Protein AF-A0A7C2U243-F1 (afdb_monomer_lite)

Secondary structure (DSSP, 8-state):
-------SSSTTSSSSSS----------S-----S-SS--SS-HHHHHHHHHH--SHHHHHHHHHHHHHHH-TTS--TT-S-TT----TTHHHHHHHHHHHHHTT----BHHHHHHHHHHH-SS-B-TT--HHHHHHHHHHHHHHHTTSTTSHHHHHHHHHT-BTTB--SSPPPPPTTSB--HHHHHHHHHHHHHHHB-TTTTT---EEEEEEEEEEEE-STTT-EEEEEEEEEEE-SHHHHHHHHHHHHHHHHHHHHHHTS---TT-TTHHHHHHHHHHHHHHHHHHHHHHHHHHHHHHS--

pLDDT: mean 76.52, std 19.02, range [31.78, 97.0]

Structure (mmCIF, N/CA/C/O backbone):
data_AF-A0A7C2U243-F1
#
_entry.id   AF-A0A7C2U243-F1
#
loop_
_atom_site.group_PDB
_atom_site.id
_atom_site.type_symbol
_atom_site.label_atom_id
_atom_site.label_alt_id
_atom_site.label_comp_id
_atom_site.label_asym_id
_atom_site.label_entity_id
_atom_site.label_seq_id
_atom_site.pdbx_PDB_ins_code
_atom_site.Cartn_x
_atom_site.Cartn_y
_atom_site.Cartn_z
_atom_site.occupancy
_atom_site.B_iso_or_equiv
_atom_site.auth_seq_id
_atom_site.auth_comp_id
_atom_site.auth_asym_id
_atom_site.auth_atom_id
_atom_site.pdbx_PDB_model_num
ATOM 1 N N . MET A 1 1 ? 20.497 32.522 59.961 1.00 37.56 1 MET A N 1
ATOM 2 C CA . MET A 1 1 ? 20.315 31.215 59.287 1.00 37.56 1 MET A CA 1
ATOM 3 C C . MET A 1 1 ? 18.947 31.186 58.616 1.00 37.56 1 MET A C 1
ATOM 5 O O . MET A 1 1 ? 18.002 31.668 59.221 1.00 37.56 1 MET A O 1
ATOM 9 N N . LYS A 1 2 ? 18.898 30.576 57.420 1.00 31.95 2 LYS A N 1
ATOM 10 C CA . LYS A 1 2 ? 17.764 30.288 56.509 1.00 31.95 2 LYS A CA 1
ATOM 11 C C . LYS A 1 2 ? 17.309 31.391 55.526 1.00 31.95 2 LYS A C 1
ATOM 13 O O . LYS A 1 2 ? 16.582 32.300 55.910 1.00 31.95 2 LYS A O 1
ATOM 18 N N . PRO A 1 3 ? 17.665 31.233 54.234 1.00 35.84 3 PRO A N 1
ATOM 19 C CA . PRO A 1 3 ? 17.004 31.845 53.087 1.00 35.84 3 PRO A CA 1
ATOM 20 C C . PRO A 1 3 ? 16.006 30.849 52.459 1.00 35.84 3 PRO A C 1
ATOM 22 O O . PRO A 1 3 ? 16.378 29.733 52.107 1.00 35.84 3 PRO A O 1
ATOM 25 N N . GLN A 1 4 ? 14.740 31.232 52.289 1.00 39.09 4 GLN A N 1
ATOM 26 C CA . GLN A 1 4 ? 13.766 30.475 51.486 1.00 39.09 4 GLN A CA 1
ATOM 27 C C . GLN A 1 4 ? 12.863 31.436 50.706 1.00 39.09 4 GLN A C 1
ATOM 29 O O . GLN A 1 4 ? 11.680 31.596 50.973 1.00 39.09 4 GLN A O 1
ATOM 34 N N . GLN A 1 5 ? 13.447 32.088 49.707 1.00 43.28 5 GLN A N 1
ATOM 35 C CA . GLN A 1 5 ? 12.718 32.735 48.620 1.00 43.28 5 GLN A CA 1
ATOM 36 C C . GLN A 1 5 ? 13.593 32.637 47.375 1.00 43.28 5 GLN A C 1
ATOM 38 O O . GLN A 1 5 ? 14.446 33.492 47.172 1.00 43.28 5 GLN A O 1
ATOM 43 N N . ARG A 1 6 ? 13.442 31.551 46.602 1.00 39.81 6 ARG A N 1
ATOM 44 C CA . ARG A 1 6 ? 13.851 31.420 45.184 1.00 39.81 6 ARG A CA 1
ATOM 45 C C . ARG A 1 6 ? 13.621 29.993 44.670 1.00 39.81 6 ARG A C 1
ATOM 47 O O . ARG A 1 6 ? 14.552 29.330 44.251 1.00 39.81 6 ARG A O 1
ATOM 54 N N . ILE A 1 7 ? 12.380 29.505 44.685 1.00 40.62 7 ILE A N 1
ATOM 55 C CA . ILE A 1 7 ? 11.982 28.372 43.826 1.00 40.62 7 ILE A CA 1
ATOM 56 C C . ILE A 1 7 ? 10.528 28.587 43.387 1.00 40.62 7 ILE A C 1
ATOM 58 O O . ILE A 1 7 ? 9.607 27.913 43.827 1.00 40.62 7 ILE A O 1
ATOM 62 N N . LYS A 1 8 ? 10.299 29.603 42.554 1.00 37.66 8 LYS A N 1
ATOM 63 C CA . LYS A 1 8 ? 9.056 29.767 41.784 1.00 37.66 8 LYS A CA 1
ATOM 64 C C . LYS A 1 8 ? 9.405 30.237 40.374 1.00 37.66 8 LYS A C 1
ATOM 66 O O . LYS A 1 8 ? 9.023 31.328 39.981 1.00 37.66 8 LYS A O 1
ATOM 71 N N . SER A 1 9 ? 10.224 29.472 39.650 1.00 40.69 9 SER A N 1
ATOM 72 C CA . SER A 1 9 ? 10.481 29.706 38.211 1.00 40.69 9 SER A CA 1
ATOM 73 C C . SER A 1 9 ? 11.012 28.483 37.443 1.00 40.69 9 SER A C 1
ATOM 75 O O . SER A 1 9 ? 11.343 28.622 36.277 1.00 40.69 9 SER A O 1
ATOM 77 N N . VAL A 1 10 ? 11.089 27.282 38.034 1.00 36.38 10 VAL A N 1
ATOM 78 C CA . VAL A 1 10 ? 11.662 26.104 37.334 1.00 36.38 10 VAL A CA 1
ATOM 79 C C . VAL A 1 10 ? 10.601 25.077 36.911 1.00 36.38 10 VAL A C 1
ATOM 81 O O . VAL A 1 10 ? 10.852 24.250 36.048 1.00 36.38 10 VAL A O 1
ATOM 84 N N . VAL A 1 11 ? 9.369 25.166 37.422 1.00 36.25 11 VAL A N 1
ATOM 85 C CA . VAL A 1 11 ? 8.308 24.189 37.091 1.00 36.25 11 VAL A CA 1
ATOM 86 C C . VAL A 1 11 ? 7.555 24.542 35.796 1.00 36.25 11 VAL A C 1
ATOM 88 O O . VAL A 1 11 ? 6.921 23.682 35.200 1.00 36.25 11 VAL A O 1
ATOM 91 N N . ALA A 1 12 ? 7.687 25.771 35.288 1.00 34.88 12 ALA A N 1
ATOM 92 C CA . ALA A 1 12 ? 7.028 26.198 34.049 1.00 34.88 12 ALA A CA 1
ATOM 93 C C . ALA A 1 12 ? 7.834 25.906 32.766 1.00 34.88 12 ALA A C 1
ATOM 95 O O . ALA A 1 12 ? 7.322 26.131 31.676 1.00 34.88 12 ALA A O 1
ATOM 96 N N . LEU A 1 13 ? 9.067 25.391 32.871 1.00 33.19 13 LEU A N 1
ATOM 97 C CA . LEU A 1 13 ? 9.912 25.085 31.704 1.00 33.19 13 LEU A CA 1
ATOM 98 C C . LEU A 1 13 ? 10.062 23.580 31.416 1.00 33.19 13 LEU A C 1
ATOM 100 O O . LEU A 1 13 ? 10.669 23.211 30.419 1.00 33.19 13 LEU A O 1
ATOM 104 N N . ALA A 1 14 ? 9.497 22.713 32.262 1.00 33.62 14 ALA A N 1
ATOM 105 C CA . ALA A 1 14 ? 9.521 21.260 32.070 1.00 33.62 14 ALA A CA 1
ATOM 106 C C . ALA A 1 14 ? 8.265 20.716 31.359 1.00 33.62 14 ALA A C 1
ATOM 108 O O . ALA A 1 14 ? 8.270 19.581 30.900 1.00 33.62 14 ALA A O 1
ATOM 109 N N . PHE A 1 15 ? 7.210 21.528 31.216 1.00 36.03 15 PHE A N 1
ATOM 110 C CA . PHE A 1 15 ? 5.968 21.138 30.531 1.00 36.03 15 PHE A CA 1
ATOM 111 C C . PHE A 1 15 ? 5.895 21.565 29.056 1.00 36.03 15 PHE A C 1
ATOM 113 O O . PHE A 1 15 ? 4.950 21.203 28.369 1.00 36.03 15 PHE A O 1
ATOM 120 N N . ALA A 1 16 ? 6.905 22.279 28.548 1.00 35.94 16 ALA A N 1
ATOM 121 C CA . ALA A 1 16 ? 6.990 22.701 27.144 1.00 35.94 16 ALA A CA 1
ATOM 122 C C . ALA A 1 16 ? 8.000 21.881 26.311 1.00 35.94 16 ALA A C 1
ATOM 124 O O . ALA A 1 16 ? 8.266 22.215 25.162 1.00 35.94 16 ALA A O 1
ATOM 125 N N . LEU A 1 17 ? 8.580 20.816 26.883 1.00 33.16 17 LEU A N 1
ATOM 126 C CA . LEU A 1 17 ? 9.578 19.961 26.219 1.00 33.16 17 LEU A CA 1
ATOM 127 C C . LEU A 1 17 ? 9.144 18.490 26.074 1.00 33.16 17 LEU A C 1
ATOM 129 O O . LEU A 1 17 ? 9.917 17.678 25.581 1.00 33.16 17 LEU A O 1
ATOM 133 N N . ALA A 1 18 ? 7.896 18.159 26.422 1.00 34.72 18 ALA A N 1
ATOM 134 C CA . ALA A 1 18 ? 7.276 16.856 26.141 1.00 34.72 18 ALA A CA 1
ATOM 135 C C . ALA A 1 18 ? 6.317 16.896 24.929 1.00 34.72 18 ALA A C 1
ATOM 137 O O . ALA A 1 18 ? 5.564 15.960 24.700 1.00 34.72 18 ALA A O 1
ATOM 138 N N . SER A 1 19 ? 6.344 17.982 24.151 1.00 37.12 19 SER A N 1
ATOM 139 C CA . SER A 1 19 ? 5.542 18.187 22.935 1.00 37.12 19 SER A CA 1
ATOM 140 C C . SER A 1 19 ? 6.391 18.173 21.660 1.00 37.12 19 SER A C 1
ATOM 142 O O . SER A 1 19 ? 6.040 18.781 20.655 1.00 37.12 19 SER A O 1
ATOM 144 N N . THR A 1 20 ? 7.512 17.453 21.689 1.00 39.91 20 THR A N 1
ATOM 145 C CA . THR A 1 20 ? 8.172 16.976 20.469 1.00 39.91 20 THR A CA 1
ATOM 146 C C . THR A 1 20 ? 7.896 15.483 20.342 1.00 39.91 20 THR A C 1
ATOM 148 O O . THR A 1 20 ? 8.790 14.651 20.450 1.00 39.91 20 THR A O 1
ATOM 151 N N . ALA A 1 21 ? 6.623 15.140 20.113 1.00 37.09 21 ALA A N 1
ATOM 152 C CA . ALA A 1 21 ? 6.338 14.002 19.249 1.00 37.09 21 ALA A CA 1
ATOM 153 C C . ALA A 1 21 ? 6.981 14.381 17.917 1.00 37.09 21 ALA A C 1
ATOM 155 O O . ALA A 1 21 ? 6.536 15.295 17.219 1.00 37.09 21 ALA A O 1
ATOM 156 N N . VAL A 1 22 ? 8.181 13.857 17.715 1.00 39.34 22 VAL A N 1
ATOM 157 C CA . VAL A 1 22 ? 9.042 14.276 16.633 1.00 39.34 22 VAL A CA 1
ATOM 158 C C . VAL A 1 22 ? 8.329 13.886 15.346 1.00 39.34 22 VAL A C 1
ATOM 160 O O . VAL A 1 22 ? 8.104 12.709 15.091 1.00 39.34 22 VAL A O 1
ATOM 163 N N . VAL A 1 23 ? 7.964 14.887 14.549 1.00 40.22 23 VAL A N 1
ATOM 164 C CA . VAL A 1 23 ? 7.599 14.721 13.143 1.00 40.22 23 VAL A CA 1
ATOM 165 C C . VAL A 1 23 ? 8.823 14.094 12.464 1.00 40.22 23 VAL A C 1
ATOM 167 O O . VAL A 1 23 ? 9.789 14.782 12.141 1.00 40.22 23 VAL A O 1
ATOM 170 N N . TRP A 1 24 ? 8.848 12.761 12.380 1.00 41.03 24 TRP A N 1
ATOM 171 C CA . TRP A 1 24 ? 10.018 11.970 11.967 1.00 41.03 24 TRP A CA 1
ATOM 172 C C . TRP A 1 24 ? 10.095 11.683 10.467 1.00 41.03 24 TRP A C 1
ATOM 174 O O . TRP A 1 24 ? 11.068 11.083 10.016 1.00 41.03 24 TRP A O 1
ATOM 184 N N . TRP A 1 25 ? 9.146 12.189 9.683 1.00 40.97 25 TRP A N 1
ATOM 185 C CA . TRP A 1 25 ? 9.028 11.889 8.253 1.00 40.97 25 TRP A CA 1
ATOM 186 C C . TRP A 1 25 ? 9.621 12.954 7.314 1.00 40.97 25 TRP A C 1
ATOM 188 O O . TRP A 1 25 ? 9.392 12.914 6.114 1.00 40.97 25 TRP A O 1
ATOM 198 N N . ALA A 1 26 ? 10.423 13.898 7.822 1.00 31.78 26 ALA A N 1
ATOM 199 C CA . ALA A 1 26 ? 10.996 14.984 7.010 1.00 31.78 26 ALA A CA 1
ATOM 200 C C . ALA A 1 26 ? 12.504 14.850 6.703 1.00 31.78 26 ALA A C 1
ATOM 202 O O . ALA A 1 26 ? 13.168 15.854 6.454 1.00 31.78 26 ALA A O 1
ATOM 203 N N . CYS A 1 27 ? 13.067 13.637 6.703 1.00 31.80 27 CYS A N 1
ATOM 204 C CA . CYS A 1 27 ? 14.442 13.410 6.240 1.00 31.80 27 CYS A CA 1
ATOM 205 C C . CYS A 1 27 ? 14.506 12.238 5.254 1.00 31.80 27 CYS A C 1
ATOM 207 O O . CYS A 1 27 ? 14.617 11.087 5.680 1.00 31.80 27 CYS A O 1
ATOM 209 N N . GLU A 1 28 ? 14.509 12.565 3.955 1.00 35.66 28 GLU A N 1
ATOM 210 C CA . GLU A 1 28 ? 14.892 11.686 2.840 1.00 35.66 28 GLU A CA 1
ATOM 211 C C . GLU A 1 28 ? 16.239 11.013 3.130 1.00 35.66 28 GLU A C 1
ATOM 213 O O . GLU A 1 28 ? 17.319 11.565 2.923 1.00 35.66 28 GLU A O 1
ATOM 218 N N . THR A 1 29 ? 16.171 9.789 3.628 1.00 35.72 29 THR A N 1
ATOM 219 C CA . THR A 1 29 ? 17.257 8.815 3.633 1.00 35.72 29 THR A CA 1
ATOM 220 C C . THR A 1 29 ? 16.575 7.462 3.630 1.00 35.72 29 THR A C 1
ATOM 222 O O . THR A 1 29 ? 15.680 7.271 4.443 1.00 35.72 29 THR A O 1
ATOM 225 N N . ASN A 1 30 ? 16.989 6.542 2.749 1.00 36.44 30 ASN A N 1
ATOM 226 C CA . ASN A 1 30 ? 16.596 5.128 2.782 1.00 36.44 30 ASN A CA 1
ATOM 227 C C . ASN A 1 30 ? 16.725 4.594 4.221 1.00 36.44 30 ASN A C 1
ATOM 229 O O . ASN A 1 30 ? 17.808 4.166 4.632 1.00 36.44 30 ASN A O 1
ATOM 233 N N . LYS A 1 31 ? 15.652 4.665 5.008 1.00 35.78 31 LYS A N 1
ATOM 234 C CA . LYS A 1 31 ? 15.622 4.198 6.386 1.00 35.78 31 LYS A CA 1
ATOM 235 C C . LYS A 1 31 ? 14.899 2.874 6.380 1.00 35.78 31 LYS A C 1
ATOM 237 O O . LYS A 1 31 ? 13.686 2.795 6.274 1.00 35.78 31 LYS A O 1
ATOM 242 N N . VAL A 1 32 ? 15.706 1.834 6.521 1.00 41.12 32 VAL A N 1
ATOM 243 C CA . VAL A 1 32 ? 15.294 0.551 7.076 1.00 41.12 32 VAL A CA 1
ATOM 244 C C . VAL A 1 32 ? 14.431 0.821 8.311 1.00 41.12 32 VAL A C 1
ATOM 246 O O . VAL A 1 32 ? 14.978 1.264 9.313 1.00 41.12 32 VAL A O 1
ATOM 249 N N . ASN A 1 33 ? 13.120 0.592 8.216 1.00 49.84 33 ASN A N 1
ATOM 250 C CA . ASN A 1 33 ? 12.211 0.188 9.292 1.00 49.84 33 ASN A CA 1
ATOM 251 C C . ASN A 1 33 ? 12.610 0.633 10.720 1.00 49.84 33 ASN A C 1
ATOM 253 O O . ASN A 1 33 ? 12.884 -0.205 11.581 1.00 49.84 33 ASN A O 1
ATOM 257 N N . VAL A 1 34 ? 12.671 1.945 10.989 1.00 54.56 34 VAL A N 1
ATOM 258 C CA . VAL A 1 34 ? 12.913 2.474 12.347 1.00 54.56 34 VAL A CA 1
ATOM 259 C C . VAL A 1 34 ? 11.588 2.956 12.937 1.00 54.56 34 VAL A C 1
ATOM 261 O O . VAL A 1 34 ? 11.224 4.116 12.774 1.00 54.56 34 VAL A O 1
ATOM 264 N N . GLY A 1 35 ? 10.885 2.069 13.637 1.00 62.25 35 GLY A N 1
ATOM 265 C CA . GLY A 1 35 ? 9.754 2.406 14.509 1.00 62.25 35 GLY A CA 1
ATOM 266 C C . GLY A 1 35 ? 9.896 1.728 15.879 1.00 62.25 35 GLY A C 1
ATOM 267 O O . GLY A 1 35 ? 10.936 1.111 16.143 1.00 62.25 35 GLY A O 1
ATOM 268 N N . PRO A 1 36 ? 8.919 1.872 16.791 1.00 75.12 36 PRO A N 1
ATOM 269 C CA . PRO A 1 36 ? 8.994 1.248 18.109 1.00 75.12 36 PRO A CA 1
ATOM 270 C C . PRO A 1 36 ? 9.097 -0.280 17.994 1.00 75.12 36 PRO A C 1
ATOM 272 O O . PRO A 1 36 ? 8.477 -0.897 17.138 1.00 75.12 36 PRO A O 1
ATOM 275 N N . ALA A 1 37 ? 9.890 -0.904 18.869 1.00 80.50 37 ALA A N 1
ATOM 276 C CA . ALA A 1 37 ? 10.041 -2.364 18.889 1.00 80.50 37 ALA A CA 1
ATOM 277 C C . ALA A 1 37 ? 8.842 -3.080 19.540 1.00 80.50 37 ALA A C 1
ATOM 279 O O . ALA A 1 37 ? 8.619 -4.268 19.309 1.00 80.50 37 ALA A O 1
ATOM 280 N N . GLU A 1 38 ? 8.085 -2.368 20.372 1.00 90.19 38 GLU A N 1
ATOM 281 C CA . GLU A 1 38 ? 6.887 -2.863 21.049 1.00 90.19 38 GLU A CA 1
ATOM 282 C C . GLU A 1 38 ? 5.650 -2.187 20.439 1.00 90.19 38 GLU A C 1
ATOM 284 O O . GLU A 1 38 ? 5.746 -1.030 20.019 1.00 90.19 38 GLU A O 1
ATOM 289 N N . PRO A 1 39 ? 4.502 -2.882 20.379 1.00 91.44 39 PRO A N 1
ATOM 290 C CA . PRO A 1 39 ? 3.293 -2.325 19.793 1.00 91.44 39 PRO A CA 1
ATOM 291 C C . PRO A 1 39 ? 2.740 -1.156 20.613 1.00 91.44 39 PRO A C 1
ATOM 293 O O . PRO A 1 39 ? 2.948 -1.080 21.829 1.00 91.44 39 PRO A O 1
ATOM 296 N N . SER A 1 40 ? 1.992 -0.270 19.948 1.00 92.38 40 SER A N 1
ATOM 297 C CA . SER A 1 40 ? 1.338 0.868 20.608 1.00 92.38 40 SER A CA 1
ATOM 298 C C . SER A 1 40 ? 0.518 0.417 21.833 1.00 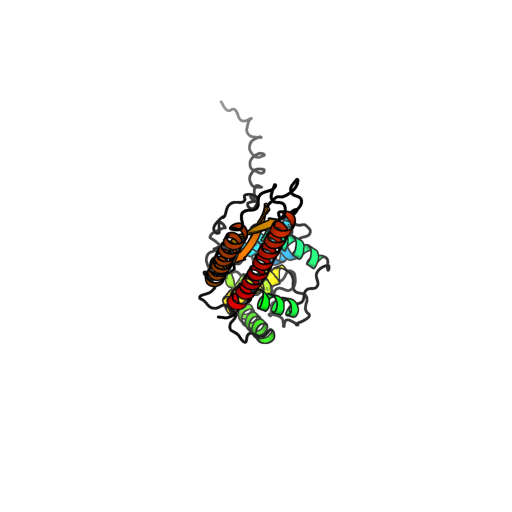92.38 40 SER A C 1
ATOM 300 O O . SER A 1 40 ? -0.255 -0.547 21.739 1.00 92.38 40 SER A O 1
ATOM 302 N N . PRO A 1 41 ? 0.654 1.102 22.989 1.00 93.19 41 PRO A N 1
ATOM 303 C CA . PRO A 1 41 ? -0.099 0.780 24.198 1.00 93.19 41 PRO A CA 1
ATOM 304 C C . PRO A 1 41 ? -1.564 1.232 24.126 1.00 93.19 41 PRO A C 1
ATOM 306 O O . PRO A 1 41 ? -2.340 0.897 25.021 1.00 93.19 41 PRO A O 1
ATOM 309 N N . LEU A 1 42 ? -1.943 2.012 23.106 1.00 94.88 42 LEU A N 1
ATOM 310 C CA . LEU A 1 42 ? -3.334 2.382 22.871 1.00 94.88 42 LEU A CA 1
ATOM 311 C C . LEU A 1 42 ? -4.140 1.139 22.487 1.00 94.88 42 LEU A C 1
ATOM 313 O O . LEU A 1 42 ? -3.655 0.257 21.769 1.00 94.88 42 LEU A O 1
ATOM 317 N N . SER A 1 43 ? -5.379 1.071 22.973 1.00 95.56 43 SER A N 1
ATOM 318 C CA . SER A 1 43 ? -6.268 -0.020 22.580 1.00 95.56 43 SER A CA 1
ATOM 319 C C . SER A 1 43 ? -6.699 0.131 21.126 1.00 95.56 43 SER A C 1
ATOM 321 O O . SER A 1 43 ? -6.855 1.251 20.630 1.00 95.56 43 SER A O 1
ATOM 323 N N . THR A 1 44 ? -6.955 -0.987 20.449 1.00 94.81 44 THR A N 1
ATOM 324 C CA . THR A 1 44 ? -7.426 -0.975 19.053 1.00 94.81 44 THR A CA 1
ATOM 325 C C . THR A 1 44 ? -8.684 -0.104 18.901 1.00 94.81 44 THR A C 1
ATOM 327 O O . THR A 1 44 ? -8.787 0.691 17.971 1.00 94.81 44 THR A O 1
ATOM 330 N N . ALA A 1 45 ? -9.605 -0.157 19.870 1.00 94.06 45 ALA A N 1
ATOM 331 C CA . ALA A 1 45 ? -10.810 0.675 19.880 1.00 94.06 45 ALA A CA 1
ATOM 332 C C . ALA A 1 45 ? -10.521 2.179 20.060 1.00 94.06 45 ALA A C 1
ATOM 334 O O . ALA A 1 45 ? -11.204 3.006 19.459 1.00 94.06 45 ALA A O 1
ATOM 335 N N . GLN A 1 46 ? -9.513 2.553 20.859 1.00 95.38 46 GLN A N 1
ATOM 336 C CA . GLN A 1 46 ? -9.103 3.957 20.991 1.00 95.38 46 GLN A CA 1
ATOM 337 C C . GLN A 1 46 ? -8.574 4.505 19.666 1.00 95.38 46 GLN A C 1
ATOM 339 O O . GLN A 1 46 ? -9.003 5.577 19.254 1.00 95.38 46 GLN A O 1
ATOM 344 N N . ILE A 1 47 ? -7.718 3.748 18.974 1.00 96.56 47 ILE A N 1
ATOM 345 C CA . ILE A 1 47 ? -7.143 4.149 17.681 1.00 96.56 47 ILE A CA 1
ATOM 346 C C . ILE A 1 47 ? -8.239 4.294 16.615 1.00 96.56 47 ILE A C 1
ATOM 348 O O . ILE A 1 47 ? -8.278 5.287 15.891 1.00 96.56 47 ILE A O 1
ATOM 352 N N . LEU A 1 48 ? -9.183 3.347 16.549 1.00 95.12 48 LEU A N 1
ATOM 353 C CA . LEU A 1 48 ? -10.346 3.454 15.658 1.00 95.12 48 LEU A CA 1
ATOM 354 C C . LEU A 1 48 ? -11.208 4.681 15.990 1.00 95.12 48 LEU A C 1
ATOM 356 O O . LEU A 1 48 ? -11.714 5.351 15.091 1.00 95.12 48 LEU A O 1
ATOM 360 N N . GLY A 1 49 ? -11.336 5.011 17.275 1.00 94.81 49 GLY A N 1
ATOM 361 C CA . GLY A 1 49 ? -11.961 6.246 17.733 1.00 94.81 49 GLY A CA 1
ATOM 362 C C . GLY A 1 49 ? -11.224 7.502 17.265 1.00 94.81 49 GLY A C 1
ATOM 363 O O . GLY A 1 49 ? -11.877 8.452 16.841 1.00 94.81 49 GLY A O 1
ATOM 364 N N . GLU A 1 50 ? -9.892 7.521 17.301 1.00 95.44 50 GLU A N 1
ATOM 365 C CA . GLU A 1 50 ? -9.083 8.638 16.791 1.00 95.44 50 GLU A CA 1
ATOM 366 C C . GLU A 1 50 ? -9.287 8.823 15.280 1.00 95.44 50 GLU A C 1
ATOM 368 O O . GLU A 1 50 ? -9.611 9.925 14.839 1.00 95.44 50 GLU A O 1
ATOM 373 N N . LEU A 1 51 ? -9.219 7.741 14.497 1.00 94.12 51 LEU A N 1
ATOM 374 C CA . LEU A 1 51 ? -9.469 7.763 13.048 1.00 94.12 51 LEU A CA 1
ATOM 375 C C . LEU A 1 51 ? -10.885 8.239 12.712 1.00 94.12 51 LEU A C 1
ATOM 377 O O . LEU A 1 51 ? -11.089 9.062 11.822 1.00 94.12 51 LEU A O 1
ATOM 381 N N . ALA A 1 52 ? -11.889 7.747 13.434 1.00 93.19 52 ALA A N 1
ATOM 382 C CA . ALA A 1 52 ? -13.276 8.126 13.205 1.00 93.19 52 ALA A CA 1
ATOM 383 C C . ALA A 1 52 ? -13.600 9.562 13.648 1.00 93.19 52 ALA A C 1
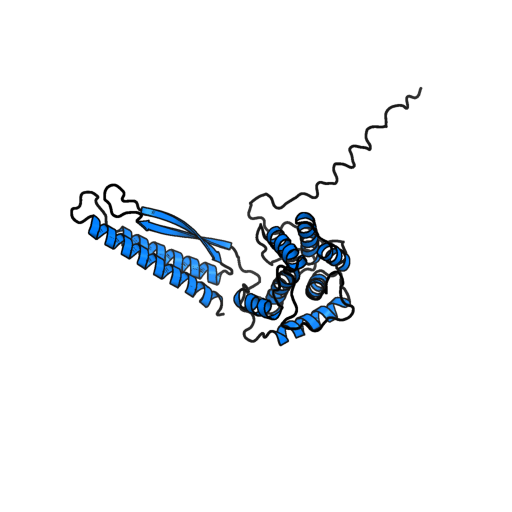ATOM 385 O O . ALA A 1 52 ? -14.677 10.059 13.318 1.00 93.19 52 ALA A O 1
ATOM 386 N N . ASN A 1 53 ? -12.717 10.230 14.391 1.00 93.88 53 ASN A N 1
ATOM 387 C CA . ASN A 1 53 ? -12.918 11.603 14.858 1.00 93.88 53 ASN A CA 1
ATOM 388 C C . ASN A 1 53 ? -11.899 12.596 14.287 1.00 93.88 53 ASN A C 1
ATOM 390 O O . ASN A 1 53 ? -12.028 13.791 14.549 1.00 93.88 53 ASN A O 1
ATOM 394 N N . SER A 1 54 ? -10.932 12.142 13.486 1.00 94.38 54 SER A N 1
ATOM 395 C CA . SER A 1 54 ? -9.971 13.024 12.830 1.00 94.38 54 SER A CA 1
ATOM 396 C C . SER A 1 54 ? -10.684 13.994 11.889 1.00 94.38 54 SER A C 1
ATOM 398 O O . SER A 1 54 ? -11.455 13.584 11.016 1.00 94.38 54 SER A O 1
ATOM 400 N N . SER A 1 55 ? -10.402 15.279 12.065 1.00 94.12 55 SER A N 1
ATOM 401 C CA . SER A 1 55 ? -10.960 16.391 11.291 1.00 94.12 55 SER A CA 1
ATOM 402 C C . SER A 1 55 ? -9.892 17.172 10.525 1.00 94.12 55 SER A C 1
ATOM 404 O O . SER A 1 55 ? -10.206 17.952 9.627 1.00 94.12 55 SER A O 1
ATOM 406 N N . THR A 1 56 ? -8.622 16.948 10.864 1.00 94.94 56 THR A N 1
ATOM 407 C CA . THR A 1 56 ? -7.464 17.568 10.222 1.00 94.94 56 THR A CA 1
ATOM 408 C C . THR A 1 56 ? -6.474 16.512 9.748 1.00 94.94 56 THR A C 1
ATOM 410 O O . THR A 1 56 ? -6.447 15.391 10.258 1.00 94.94 56 THR A O 1
ATOM 413 N N . GLN A 1 57 ? -5.621 16.886 8.792 1.00 91.38 57 GLN A N 1
ATOM 414 C CA . GLN A 1 57 ? -4.572 16.004 8.277 1.00 91.38 57 GLN A CA 1
ATOM 415 C C . GLN A 1 57 ? -3.643 15.524 9.396 1.00 91.38 57 GLN A C 1
ATOM 417 O O . GLN A 1 57 ? -3.370 14.338 9.493 1.00 91.38 57 GLN A O 1
ATOM 422 N N . GLN A 1 58 ? -3.240 16.417 10.303 1.00 93.38 58 GLN A N 1
ATOM 423 C CA . GLN A 1 58 ? -2.360 16.069 11.419 1.00 93.38 58 GLN A CA 1
ATOM 424 C C . GLN A 1 58 ? -2.996 15.057 12.389 1.00 93.38 58 GLN A C 1
ATOM 426 O O . GLN A 1 58 ? -2.311 14.164 12.890 1.00 93.38 58 GLN A O 1
ATOM 431 N N . GLU A 1 59 ? -4.296 15.187 12.669 1.00 95.06 59 GLU A N 1
ATOM 432 C CA . GLU A 1 59 ? -5.030 14.222 13.499 1.00 95.06 59 GLU A CA 1
ATOM 433 C C . GLU A 1 59 ? -5.104 12.853 12.815 1.00 95.06 59 GLU A C 1
ATOM 435 O O . GLU A 1 59 ? -4.842 11.837 13.457 1.00 95.06 59 GLU A O 1
ATOM 440 N N . ALA A 1 60 ? -5.402 12.830 11.512 1.00 94.12 60 ALA A N 1
ATOM 441 C CA . ALA A 1 60 ? -5.447 11.601 10.727 1.00 94.12 60 ALA A CA 1
ATOM 442 C C . ALA A 1 60 ? -4.067 10.924 10.654 1.00 94.12 60 ALA A C 1
ATOM 444 O O . ALA A 1 60 ? -3.958 9.743 10.967 1.00 94.12 60 ALA A O 1
ATOM 445 N N . GLU A 1 61 ? -2.996 11.663 10.347 1.00 93.12 61 GLU A N 1
ATOM 446 C CA . GLU A 1 61 ? -1.619 11.141 10.311 1.00 93.12 61 GLU A CA 1
ATOM 447 C C . GLU A 1 61 ? -1.194 10.547 11.663 1.00 93.12 61 GLU A C 1
ATOM 449 O O . GLU A 1 61 ? -0.552 9.496 11.716 1.00 93.12 61 GLU A O 1
ATOM 454 N N . THR A 1 62 ? -1.584 11.193 12.767 1.00 93.62 62 THR A N 1
ATOM 455 C CA . THR A 1 62 ? -1.299 10.712 14.127 1.00 93.62 62 THR A CA 1
ATOM 456 C C . THR A 1 62 ? -2.024 9.396 14.407 1.00 93.62 62 THR A C 1
ATOM 458 O O . THR A 1 62 ? -1.398 8.424 14.828 1.00 93.62 62 THR A O 1
ATOM 461 N N . ALA A 1 63 ? -3.324 9.336 14.115 1.00 95.25 63 ALA A N 1
ATOM 462 C CA . ALA A 1 63 ? -4.138 8.142 14.318 1.00 95.25 63 ALA A CA 1
ATOM 463 C C . ALA A 1 63 ? -3.670 6.966 13.436 1.00 95.25 63 ALA A C 1
ATOM 465 O O . ALA A 1 63 ? -3.580 5.829 13.901 1.00 95.25 63 ALA A O 1
ATOM 466 N N . ILE A 1 64 ? -3.293 7.242 12.182 1.00 94.44 64 ILE A N 1
ATOM 467 C CA . ILE A 1 64 ? -2.691 6.262 11.264 1.00 94.44 64 ILE A CA 1
ATOM 468 C C . ILE A 1 64 ? -1.355 5.768 11.815 1.00 94.44 64 ILE A C 1
ATOM 470 O O . ILE A 1 64 ? -1.105 4.568 11.827 1.00 94.44 64 ILE A O 1
ATOM 474 N N . THR A 1 65 ? -0.506 6.663 12.322 1.00 93.19 65 THR A N 1
ATOM 475 C CA . THR A 1 65 ? 0.776 6.270 12.925 1.00 93.19 65 THR A CA 1
ATOM 476 C C . THR A 1 65 ? 0.555 5.328 14.107 1.00 93.19 65 THR A C 1
ATOM 478 O O . THR A 1 65 ? 1.158 4.257 14.147 1.00 93.19 65 THR A O 1
ATOM 481 N N . HIS A 1 66 ? -0.369 5.653 15.017 1.00 95.12 66 HIS A N 1
ATOM 482 C CA . HIS A 1 66 ? -0.723 4.760 16.122 1.00 95.12 66 HIS A CA 1
ATOM 483 C C . HIS A 1 66 ? -1.235 3.400 15.629 1.00 95.12 66 HIS A C 1
ATOM 485 O O . HIS A 1 66 ? -0.906 2.371 16.223 1.00 95.12 66 HIS A O 1
ATOM 491 N N . LEU A 1 67 ? -2.007 3.372 14.539 1.00 95.19 67 LEU A N 1
ATOM 492 C CA . LEU A 1 67 ? -2.485 2.136 13.922 1.00 95.19 67 LEU A CA 1
ATOM 493 C C . LEU A 1 67 ? -1.337 1.290 13.356 1.00 95.19 67 LEU A C 1
ATOM 495 O O . LEU A 1 67 ? -1.299 0.081 13.590 1.00 95.19 67 LEU A O 1
ATOM 499 N N . LEU A 1 68 ? -0.380 1.899 12.653 1.00 93.38 68 LEU A N 1
ATOM 500 C CA . LEU A 1 68 ? 0.796 1.201 12.122 1.00 93.38 68 LEU A CA 1
ATOM 501 C C . LEU A 1 68 ? 1.682 0.664 13.253 1.00 93.38 68 LEU A C 1
ATOM 503 O O . LEU A 1 68 ? 2.115 -0.483 13.205 1.00 93.38 68 LEU A O 1
ATOM 507 N N . GLU A 1 69 ? 1.878 1.434 14.325 1.00 93.69 69 GLU A N 1
ATOM 508 C CA . GLU A 1 69 ? 2.595 0.984 15.525 1.00 93.69 69 GLU A CA 1
ATOM 509 C C . GLU A 1 69 ? 1.839 -0.111 16.291 1.00 93.69 69 GLU A C 1
ATOM 511 O O . GLU A 1 69 ? 2.452 -0.948 16.950 1.00 93.69 69 GLU A O 1
ATOM 516 N N . LYS A 1 70 ? 0.504 -0.135 16.236 1.00 95.69 70 LYS A N 1
ATOM 517 C CA . LYS A 1 70 ? -0.307 -1.189 16.858 1.00 95.69 70 LYS A CA 1
ATOM 518 C C . LYS A 1 70 ? -0.239 -2.496 16.078 1.00 95.69 70 LYS A C 1
ATOM 520 O O . LYS A 1 70 ? -0.108 -3.562 16.675 1.00 95.69 70 LYS A O 1
ATOM 525 N N . THR A 1 71 ? -0.365 -2.407 14.759 1.00 94.62 71 THR A N 1
ATOM 526 C CA . THR A 1 71 ? -0.503 -3.556 13.853 1.00 94.62 71 THR A CA 1
ATOM 527 C C . THR A 1 71 ? 0.836 -4.093 13.362 1.00 94.62 71 THR A C 1
ATOM 529 O O . THR A 1 71 ? 0.941 -5.269 13.014 1.00 94.62 71 THR A O 1
ATOM 532 N N . GLY A 1 72 ? 1.870 -3.254 13.348 1.00 91.06 72 GLY A N 1
ATOM 533 C CA . GLY A 1 72 ? 3.181 -3.562 12.794 1.00 91.06 72 GLY A CA 1
ATOM 534 C C . GLY A 1 72 ? 3.250 -3.548 11.275 1.00 91.06 72 GLY A C 1
ATOM 535 O O . GLY A 1 72 ? 4.167 -4.138 10.720 1.00 91.06 72 GLY A O 1
ATOM 536 N N . VAL A 1 73 ? 2.293 -2.936 10.579 1.00 89.12 73 VAL A N 1
ATOM 537 C CA . VAL A 1 73 ? 2.366 -2.809 9.117 1.00 89.12 73 VAL A CA 1
ATOM 538 C C . VAL A 1 73 ? 3.498 -1.853 8.758 1.00 89.12 73 VAL A C 1
ATOM 540 O O . VAL A 1 73 ? 3.478 -0.685 9.137 1.00 89.12 73 VAL A O 1
ATOM 543 N N . GLY A 1 74 ? 4.521 -2.377 8.081 1.00 81.06 74 GLY A N 1
ATOM 544 C CA . GLY A 1 74 ? 5.731 -1.639 7.700 1.00 81.06 74 GLY A CA 1
ATOM 545 C C . GLY A 1 74 ? 6.579 -1.115 8.852 1.00 81.06 74 GLY A C 1
ATOM 546 O O . GLY A 1 74 ? 7.526 -0.357 8.645 1.00 81.06 74 GLY A O 1
ATOM 547 N N . ILE A 1 75 ? 6.272 -1.555 10.073 1.00 84.12 75 ILE A N 1
ATOM 548 C CA . ILE A 1 75 ? 7.052 -1.285 11.271 1.00 84.12 75 ILE A CA 1
ATOM 549 C C . ILE A 1 75 ? 7.271 -2.623 11.984 1.00 84.12 75 ILE A C 1
ATOM 551 O O . ILE A 1 75 ? 6.300 -3.254 12.398 1.00 84.12 75 ILE A O 1
ATOM 555 N N . PRO A 1 76 ? 8.519 -3.084 12.169 1.00 82.00 76 PRO A N 1
ATOM 556 C CA . PRO A 1 76 ? 8.810 -4.358 12.811 1.00 82.00 76 PRO A CA 1
ATOM 557 C C . PRO A 1 76 ? 8.565 -4.262 14.321 1.00 82.00 76 PRO A C 1
ATOM 559 O O . PRO A 1 76 ? 9.492 -4.098 15.114 1.00 82.00 76 PRO A O 1
ATOM 562 N N . VAL A 1 77 ? 7.299 -4.381 14.715 1.00 86.44 77 VAL A N 1
ATOM 563 C CA . VAL A 1 77 ? 6.875 -4.481 16.112 1.00 86.44 77 VAL A CA 1
ATOM 564 C C . VAL A 1 77 ? 6.800 -5.945 16.527 1.00 86.44 77 VAL A C 1
ATOM 566 O O . VAL A 1 77 ? 6.424 -6.838 15.759 1.00 86.44 77 VAL A O 1
ATOM 569 N N . LYS A 1 78 ? 7.138 -6.213 17.782 1.00 87.88 78 LYS A N 1
ATOM 570 C CA . LYS A 1 78 ? 7.089 -7.555 18.351 1.00 87.88 78 LYS A CA 1
ATOM 571 C C . LYS A 1 78 ? 5.689 -8.163 18.245 1.00 87.88 78 LYS A C 1
ATOM 573 O O . LYS A 1 78 ? 4.702 -7.581 18.681 1.00 87.88 78 LYS A O 1
ATOM 578 N N . GLY A 1 79 ? 5.630 -9.386 17.722 1.00 88.00 79 GLY A N 1
ATOM 579 C CA . GLY A 1 79 ? 4.387 -10.145 17.583 1.00 88.00 79 GLY A CA 1
ATOM 580 C C . GLY A 1 79 ? 3.604 -9.847 16.305 1.00 88.00 79 GLY A C 1
ATOM 581 O O . GLY A 1 79 ? 2.668 -10.591 16.022 1.00 88.00 79 GLY A O 1
ATOM 582 N N . SER A 1 80 ? 3.994 -8.843 15.514 1.00 92.38 80 SER A N 1
ATOM 583 C CA . SER A 1 80 ? 3.431 -8.630 14.180 1.00 92.38 80 SER A CA 1
ATOM 584 C C . SER A 1 80 ? 4.162 -9.448 13.121 1.00 92.38 80 SER A C 1
ATOM 586 O O . SER A 1 80 ? 5.388 -9.566 13.145 1.00 92.38 80 SER A O 1
ATOM 588 N N . LYS A 1 81 ? 3.400 -9.987 12.168 1.00 89.19 81 LYS A N 1
ATOM 589 C CA . LYS A 1 81 ? 3.917 -10.631 10.951 1.00 89.19 81 LYS A CA 1
ATOM 590 C C . LYS A 1 81 ? 3.944 -9.695 9.731 1.00 89.19 81 LYS A C 1
ATOM 592 O O . LYS A 1 81 ? 4.322 -10.132 8.652 1.00 89.19 81 LYS A O 1
ATOM 597 N N . TYR A 1 82 ? 3.551 -8.428 9.895 1.00 87.62 82 TYR A N 1
ATOM 598 C CA . TYR A 1 82 ? 3.412 -7.446 8.808 1.00 87.62 82 TYR A CA 1
ATOM 599 C C . TYR A 1 82 ? 4.562 -6.423 8.745 1.00 87.62 82 TYR A C 1
ATOM 601 O O . TYR A 1 82 ? 4.509 -5.472 7.965 1.00 87.62 82 TYR A O 1
ATOM 609 N N . GLY A 1 83 ? 5.619 -6.623 9.541 1.00 80.62 83 GLY A N 1
ATOM 610 C CA . GLY A 1 83 ? 6.746 -5.687 9.660 1.00 80.62 83 GLY A CA 1
ATOM 611 C C . GLY A 1 83 ? 7.583 -5.516 8.391 1.00 80.62 83 GLY A C 1
ATOM 612 O O . GLY A 1 83 ? 8.256 -4.499 8.242 1.00 80.62 83 GLY A O 1
ATOM 613 N N . ASP A 1 84 ? 7.526 -6.486 7.477 1.00 70.88 84 ASP A N 1
ATOM 614 C CA . ASP A 1 84 ? 8.244 -6.457 6.197 1.00 70.88 84 ASP A CA 1
ATOM 615 C C . ASP A 1 84 ? 7.430 -5.799 5.066 1.00 70.88 84 ASP A C 1
ATOM 617 O O . ASP A 1 84 ? 7.913 -5.692 3.938 1.00 70.88 84 ASP A O 1
ATOM 621 N N . TYR A 1 85 ? 6.205 -5.343 5.354 1.00 71.88 85 TYR A N 1
ATOM 622 C CA . TYR A 1 85 ? 5.375 -4.622 4.395 1.00 71.88 85 TYR A CA 1
ATOM 623 C C . TYR A 1 85 ? 6.006 -3.266 4.048 1.00 71.88 85 TYR A C 1
ATOM 625 O O . TYR A 1 85 ? 6.314 -2.478 4.937 1.00 71.88 85 TYR A O 1
ATOM 633 N N . VAL A 1 86 ? 6.240 -2.972 2.770 1.00 64.25 86 VAL A N 1
ATOM 634 C CA . VAL A 1 86 ? 6.976 -1.754 2.400 1.00 64.25 86 VAL A CA 1
ATOM 635 C C . VAL A 1 86 ? 6.021 -0.583 2.222 1.00 64.25 86 VAL A C 1
ATOM 637 O O . VAL A 1 86 ? 5.219 -0.565 1.295 1.00 64.25 86 VAL A O 1
ATOM 640 N N . LEU A 1 87 ? 6.167 0.425 3.081 1.00 67.00 87 LEU A N 1
ATOM 641 C CA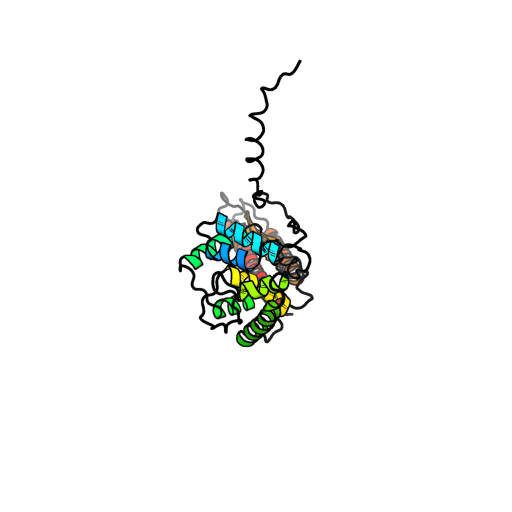 . LEU A 1 87 ? 5.484 1.711 2.959 1.00 67.00 87 LEU A CA 1
ATOM 642 C C . LEU A 1 87 ? 6.391 2.726 2.253 1.00 67.00 87 LEU A C 1
ATOM 644 O O . LEU A 1 87 ? 7.610 2.706 2.427 1.00 67.00 87 LEU A O 1
ATOM 648 N N . THR A 1 88 ? 5.808 3.617 1.451 1.00 60.59 88 THR A N 1
ATOM 649 C CA . THR A 1 88 ? 6.548 4.736 0.847 1.00 60.59 88 THR A CA 1
ATOM 650 C C . THR A 1 88 ? 6.755 5.860 1.865 1.00 60.59 88 THR A C 1
ATOM 652 O O . THR A 1 88 ? 5.976 6.012 2.806 1.00 60.59 88 THR A O 1
ATOM 655 N N . ASP A 1 89 ? 7.761 6.712 1.644 1.00 56.66 89 ASP A N 1
ATOM 656 C CA . ASP A 1 89 ? 8.073 7.839 2.541 1.00 56.66 89 ASP A CA 1
ATOM 657 C C . ASP A 1 89 ? 6.915 8.847 2.703 1.00 56.66 89 ASP A C 1
ATOM 659 O O . ASP A 1 89 ? 6.880 9.605 3.670 1.00 56.66 89 ASP A O 1
ATOM 663 N N . ARG A 1 90 ? 5.956 8.870 1.767 1.00 75.50 90 ARG A N 1
ATOM 664 C CA . ARG A 1 90 ? 4.790 9.773 1.778 1.00 75.50 90 ARG A CA 1
ATOM 665 C C . ARG A 1 90 ? 3.482 9.087 2.171 1.00 75.50 90 ARG A C 1
ATOM 667 O O . ARG A 1 90 ? 2.475 9.774 2.336 1.00 75.50 90 ARG A O 1
ATOM 674 N N . PHE A 1 91 ? 3.512 7.771 2.371 1.00 78.75 91 PHE A N 1
ATOM 675 C CA . PHE A 1 91 ? 2.332 6.925 2.518 1.00 78.75 91 PHE A CA 1
ATOM 676 C C . PHE A 1 91 ? 1.347 7.432 3.575 1.00 78.75 91 PHE A C 1
ATOM 678 O O . PHE A 1 91 ? 0.173 7.612 3.284 1.00 78.75 91 PHE A O 1
ATOM 685 N N . VAL A 1 92 ? 1.821 7.733 4.790 1.00 82.00 92 VAL A N 1
ATOM 686 C CA . VAL A 1 92 ? 0.954 8.181 5.898 1.00 82.00 92 VAL A CA 1
ATOM 687 C C . VAL A 1 92 ? 0.224 9.485 5.561 1.00 82.00 92 VAL A C 1
ATOM 689 O O . VAL A 1 92 ? -0.934 9.651 5.930 1.00 82.00 92 VAL A O 1
ATOM 692 N N . SER A 1 93 ? 0.883 10.399 4.846 1.00 80.06 93 SER A N 1
ATOM 693 C CA . SER A 1 93 ? 0.326 11.713 4.507 1.00 80.06 93 SER A CA 1
ATOM 694 C C . SER A 1 93 ? -0.697 11.635 3.369 1.00 80.06 93 SER A C 1
ATOM 696 O O . SER A 1 93 ? -1.738 12.297 3.405 1.00 80.06 93 SER A O 1
ATOM 698 N N . GLU A 1 94 ? -0.424 10.788 2.375 1.00 81.19 94 GLU A N 1
ATOM 699 C CA . GLU A 1 94 ? -1.353 10.483 1.280 1.00 81.19 94 GLU A CA 1
ATOM 700 C C . GLU A 1 94 ? -2.594 9.766 1.826 1.00 81.19 94 GLU A C 1
ATOM 702 O O . GLU A 1 94 ? -3.711 10.253 1.653 1.00 81.19 94 GLU A O 1
ATOM 707 N N . LEU A 1 95 ? -2.387 8.730 2.639 1.00 85.38 95 LEU A N 1
ATOM 708 C CA . LEU A 1 95 ? -3.455 7.971 3.281 1.00 85.38 95 LEU A CA 1
ATOM 709 C C . LEU A 1 95 ? -4.310 8.834 4.229 1.00 85.38 95 LEU A C 1
ATOM 711 O O . LEU A 1 95 ? -5.530 8.689 4.284 1.00 85.38 95 LEU A O 1
ATOM 715 N N . ALA A 1 96 ? -3.700 9.777 4.955 1.00 90.00 96 ALA A N 1
ATOM 716 C CA . ALA A 1 96 ? -4.428 10.743 5.780 1.00 90.00 96 ALA A CA 1
ATOM 717 C C . ALA A 1 96 ? -5.317 11.674 4.945 1.00 90.00 96 ALA A C 1
ATOM 719 O O . ALA A 1 96 ? -6.428 12.009 5.361 1.00 90.00 96 ALA A O 1
ATOM 720 N N . THR A 1 97 ? -4.836 12.093 3.773 1.00 88.00 97 THR A N 1
ATOM 721 C CA . THR A 1 97 ? -5.600 12.942 2.852 1.00 88.00 97 THR A CA 1
ATOM 722 C C . THR A 1 97 ? -6.813 12.185 2.320 1.00 88.00 97 THR A C 1
ATOM 724 O O . THR A 1 97 ? -7.933 12.685 2.415 1.00 88.00 97 THR A O 1
ATOM 727 N N . GLU A 1 98 ? -6.609 10.963 1.834 1.00 86.31 98 GLU A N 1
ATOM 728 C CA . GLU A 1 98 ? -7.673 10.100 1.311 1.00 86.31 98 GLU A CA 1
ATOM 729 C C . GLU A 1 98 ? -8.700 9.746 2.389 1.00 86.31 98 GLU A C 1
ATOM 731 O O . GLU A 1 98 ? -9.904 9.867 2.166 1.00 86.31 98 GLU A O 1
ATOM 736 N N . HIS A 1 99 ? -8.248 9.428 3.607 1.00 91.38 99 HIS A N 1
ATOM 737 C CA . HIS A 1 99 ? -9.140 9.189 4.744 1.00 91.38 99 HIS A CA 1
ATOM 738 C C . HIS A 1 99 ? -10.062 10.383 5.021 1.00 91.38 99 HIS A C 1
ATOM 740 O O . HIS A 1 99 ? -11.256 10.205 5.268 1.00 91.38 99 HIS A O 1
ATOM 746 N N . LEU A 1 100 ? -9.552 11.617 4.939 1.00 92.12 100 LEU A N 1
ATOM 747 C CA . LEU A 1 100 ? -10.379 12.815 5.110 1.00 92.12 100 LEU A CA 1
ATOM 748 C C . LEU A 1 100 ? -11.351 13.032 3.942 1.00 92.12 100 LEU A C 1
ATOM 750 O O . LEU A 1 100 ? -12.485 13.452 4.180 1.00 92.12 100 LEU A O 1
ATOM 754 N N . LEU A 1 101 ? -10.952 12.732 2.702 1.00 88.12 101 LEU A N 1
ATOM 755 C CA . LEU A 1 101 ? -11.850 12.775 1.539 1.00 88.12 101 LEU A CA 1
ATOM 756 C C . LEU A 1 101 ? -13.005 11.774 1.700 1.00 88.12 101 LEU A C 1
ATOM 758 O O . LEU A 1 101 ? -14.171 12.157 1.574 1.00 88.12 101 LEU A O 1
ATOM 762 N N . PHE A 1 102 ? -12.699 10.531 2.080 1.00 89.94 102 PHE A N 1
ATOM 763 C CA . PHE A 1 102 ? -13.684 9.495 2.396 1.00 89.94 102 PHE A CA 1
ATOM 764 C C . PHE A 1 102 ? -14.638 9.939 3.512 1.00 89.94 102 PHE A C 1
ATOM 766 O O . PHE A 1 102 ? -15.860 9.887 3.368 1.00 89.94 102 PHE A O 1
ATOM 773 N N . ARG A 1 103 ? -14.098 10.477 4.612 1.00 90.06 103 ARG A N 1
ATOM 774 C CA . ARG A 1 103 ? -14.883 11.011 5.739 1.00 90.06 103 ARG A CA 1
ATOM 775 C C . ARG A 1 103 ? -15.841 12.131 5.338 1.00 90.06 103 ARG A C 1
ATOM 777 O O . ARG A 1 103 ? -16.903 12.263 5.946 1.00 90.06 103 ARG A O 1
ATOM 784 N N . ASN A 1 104 ? -15.480 12.913 4.325 1.00 88.81 104 ASN A N 1
ATOM 785 C CA . ASN A 1 104 ? -16.306 13.983 3.771 1.00 88.81 104 ASN A CA 1
ATOM 786 C C . ASN A 1 104 ? -17.275 13.500 2.673 1.00 88.81 104 ASN A C 1
ATOM 788 O O . ASN A 1 104 ? -17.978 14.323 2.085 1.00 88.81 104 ASN A O 1
ATOM 792 N N . GLY A 1 105 ? -17.326 12.192 2.391 1.00 86.19 105 GLY A N 1
ATOM 793 C CA . GLY A 1 105 ? -18.180 11.596 1.360 1.00 86.19 105 GLY A CA 1
ATOM 794 C C . GLY A 1 105 ? -17.725 11.894 -0.070 1.00 86.19 105 GLY A C 1
ATOM 795 O O . GLY A 1 105 ? -18.553 11.902 -0.979 1.00 86.19 105 GLY A O 1
ATOM 796 N N . GLN A 1 106 ? -16.440 12.207 -0.262 1.00 82.19 106 GLN A N 1
ATOM 797 C CA . GLN A 1 106 ? -15.846 12.536 -1.564 1.00 82.19 106 GLN A CA 1
ATOM 798 C C . GLN A 1 106 ? -15.167 11.337 -2.238 1.00 82.19 106 GLN A C 1
ATOM 800 O O . GLN A 1 106 ? -14.843 11.422 -3.418 1.00 82.19 106 GLN A O 1
ATOM 805 N N . ASP A 1 107 ? -14.983 10.244 -1.501 1.00 75.06 107 ASP A N 1
ATOM 806 C CA . ASP A 1 107 ? -14.535 8.943 -1.993 1.00 75.06 107 ASP A CA 1
ATOM 807 C C . ASP A 1 107 ? -15.594 7.897 -1.626 1.00 75.06 107 ASP A C 1
ATOM 809 O O . ASP A 1 107 ? -16.136 7.902 -0.515 1.00 75.06 107 ASP A O 1
ATOM 813 N N . ASN A 1 108 ? -15.942 7.060 -2.595 1.00 73.94 108 ASN A N 1
ATOM 814 C CA . ASN A 1 108 ? -17.014 6.074 -2.525 1.00 73.94 108 ASN A CA 1
ATOM 815 C C . ASN A 1 108 ? -16.580 4.703 -3.052 1.00 73.94 108 ASN A C 1
ATOM 817 O O . ASN A 1 108 ? -17.442 3.909 -3.434 1.00 73.94 108 ASN A O 1
ATOM 821 N N . SER A 1 109 ? -15.272 4.450 -3.064 1.00 79.19 109 SER A N 1
ATOM 822 C CA . SER A 1 109 ? -14.697 3.160 -3.420 1.00 79.19 109 SER A CA 1
ATOM 823 C C . SER A 1 109 ? -15.340 2.022 -2.632 1.00 79.19 109 SER A C 1
ATOM 825 O O . SER A 1 109 ? -15.578 2.124 -1.423 1.00 79.19 109 SER A O 1
ATOM 827 N N . THR A 1 110 ? -15.648 0.934 -3.329 1.00 85.06 110 THR A N 1
ATOM 828 C CA . THR A 1 110 ? -16.327 -0.231 -2.754 1.00 85.06 110 THR A CA 1
ATOM 829 C C . THR A 1 110 ? -15.364 -1.385 -2.486 1.00 85.06 110 THR A C 1
ATOM 831 O O . THR A 1 110 ? -14.271 -1.452 -3.047 1.00 85.06 110 THR A O 1
ATOM 834 N N . TRP A 1 111 ? -15.771 -2.326 -1.631 1.00 83.88 111 TRP A N 1
ATOM 835 C CA . TRP A 1 111 ? -14.984 -3.531 -1.354 1.00 83.88 111 TRP A CA 1
ATOM 836 C C . TRP A 1 111 ? -14.641 -4.344 -2.608 1.00 83.88 111 TRP A C 1
ATOM 838 O O . TRP A 1 111 ? -13.524 -4.847 -2.704 1.00 83.88 111 TRP A O 1
ATOM 848 N N . GLU A 1 112 ? -15.576 -4.497 -3.551 1.00 79.94 112 GLU A N 1
ATOM 849 C CA . GLU A 1 112 ? -15.337 -5.259 -4.786 1.00 79.94 112 GLU A CA 1
ATOM 850 C C . GLU A 1 112 ? -14.351 -4.546 -5.715 1.00 79.94 112 GLU A C 1
ATOM 852 O O . GLU A 1 112 ? -13.405 -5.174 -6.186 1.00 79.94 112 GLU A O 1
ATOM 857 N N . GLU A 1 113 ? -14.516 -3.236 -5.923 1.00 72.81 113 GLU A N 1
ATOM 858 C CA . GLU A 1 113 ? -13.566 -2.439 -6.710 1.00 72.81 113 GLU A CA 1
ATOM 859 C C . GLU A 1 113 ? -12.161 -2.531 -6.117 1.00 72.81 113 GLU A C 1
ATOM 861 O O . GLU A 1 113 ? -11.198 -2.761 -6.847 1.00 72.81 113 GLU A O 1
ATOM 866 N N . MET A 1 114 ? -12.050 -2.440 -4.791 1.00 74.50 114 MET A N 1
ATOM 867 C CA . MET A 1 114 ? -10.763 -2.540 -4.116 1.00 74.50 114 MET A CA 1
ATOM 868 C C . MET A 1 114 ? -10.168 -3.933 -4.168 1.00 74.50 114 MET A C 1
ATOM 870 O O . MET A 1 114 ? -8.976 -4.071 -4.405 1.00 74.50 114 MET A O 1
ATOM 874 N N . PHE A 1 115 ? -10.967 -4.984 -4.026 1.00 75.00 115 PHE A N 1
ATOM 875 C CA . PHE A 1 115 ? -10.468 -6.341 -4.202 1.00 75.00 115 PHE A CA 1
ATOM 876 C C . PHE A 1 115 ? -9.919 -6.580 -5.614 1.00 75.00 115 PHE A C 1
ATOM 878 O O . PHE A 1 115 ? -8.844 -7.161 -5.753 1.00 75.00 115 PHE A O 1
ATOM 885 N N . GLU A 1 116 ? -10.621 -6.115 -6.651 1.00 68.12 116 GLU A N 1
ATOM 886 C CA . GLU A 1 116 ? -10.163 -6.249 -8.037 1.00 68.12 116 GLU A CA 1
ATOM 887 C C . GLU A 1 116 ? -8.896 -5.424 -8.291 1.00 68.12 116 GLU A C 1
ATOM 889 O O . GLU A 1 116 ? -7.938 -5.933 -8.872 1.00 68.12 116 GLU A O 1
ATOM 894 N N . VAL A 1 117 ? -8.835 -4.187 -7.790 1.00 64.81 117 VAL A N 1
ATOM 895 C CA . VAL A 1 117 ? -7.624 -3.356 -7.855 1.00 64.81 117 VAL A CA 1
ATOM 896 C C . VAL A 1 117 ? -6.462 -4.030 -7.125 1.00 64.81 117 VAL A C 1
ATOM 898 O O . VAL A 1 117 ? -5.371 -4.121 -7.677 1.00 64.81 117 VAL A O 1
ATOM 901 N N . GLN A 1 118 ? -6.681 -4.575 -5.931 1.00 64.75 118 GLN A N 1
ATOM 902 C CA . GLN A 1 118 ? -5.632 -5.239 -5.158 1.00 64.75 118 GLN A CA 1
ATOM 903 C C . GLN A 1 118 ? -5.164 -6.536 -5.811 1.00 64.75 118 GLN A C 1
ATOM 905 O O . GLN A 1 118 ? -3.972 -6.806 -5.845 1.00 64.75 118 GLN A O 1
ATOM 910 N N . LYS A 1 119 ? -6.059 -7.303 -6.430 1.00 62.22 119 LYS A N 1
ATOM 911 C CA . LYS A 1 119 ? -5.685 -8.472 -7.233 1.00 62.22 119 LYS A CA 1
ATOM 912 C C . LYS A 1 119 ? -4.832 -8.098 -8.453 1.00 62.22 119 LYS A C 1
ATOM 914 O O . LYS A 1 119 ? -3.986 -8.887 -8.866 1.00 62.22 119 LYS A O 1
ATOM 919 N N . LEU A 1 120 ? -5.048 -6.910 -9.026 1.00 54.47 120 LEU A N 1
ATOM 920 C CA . LEU A 1 120 ? -4.248 -6.371 -10.132 1.00 54.47 120 LEU A CA 1
ATOM 921 C C . LEU A 1 120 ? -2.912 -5.766 -9.665 1.00 54.47 120 LEU A C 1
ATOM 923 O O . LEU A 1 120 ? -1.931 -5.822 -10.405 1.00 54.47 120 LEU A O 1
ATOM 927 N N . LEU A 1 121 ? -2.870 -5.172 -8.468 1.00 46.34 121 LEU A N 1
ATOM 928 C CA . LEU A 1 121 ? -1.725 -4.412 -7.948 1.00 46.34 121 LEU A CA 1
ATOM 929 C C . LEU A 1 121 ? -0.853 -5.180 -6.943 1.00 46.34 121 LEU A C 1
ATOM 931 O O . LEU A 1 121 ? 0.265 -4.736 -6.658 1.00 46.34 121 LEU A O 1
ATOM 935 N N . SER A 1 122 ? -1.324 -6.307 -6.401 1.00 49.19 122 SER A N 1
ATOM 936 C CA . SER A 1 122 ? -0.627 -7.048 -5.350 1.00 49.19 122 SER A CA 1
ATOM 937 C C . SER A 1 122 ? 0.773 -7.454 -5.800 1.00 49.19 122 SER A C 1
ATOM 939 O O . SER A 1 122 ? 0.969 -8.076 -6.843 1.00 49.19 122 SER A O 1
ATOM 941 N N . GLN A 1 123 ? 1.765 -7.119 -4.977 1.00 43.31 123 GLN A N 1
ATOM 942 C CA . GLN A 1 123 ? 3.199 -7.247 -5.268 1.00 43.31 123 GLN A CA 1
ATOM 943 C C . GLN A 1 123 ? 3.722 -8.701 -5.295 1.00 43.31 123 GLN A C 1
ATOM 945 O O . GLN A 1 123 ? 4.928 -8.933 -5.464 1.00 43.31 123 GLN A O 1
ATOM 950 N N . GLY A 1 124 ? 2.843 -9.689 -5.134 1.00 44.75 124 GLY A N 1
ATOM 951 C CA . GLY A 1 124 ? 3.137 -11.109 -5.263 1.00 44.75 124 GLY A CA 1
ATOM 952 C C . GLY A 1 124 ? 1.952 -11.830 -5.882 1.00 44.75 124 GLY A C 1
ATOM 953 O O . GLY A 1 124 ? 0.816 -11.475 -5.587 1.00 44.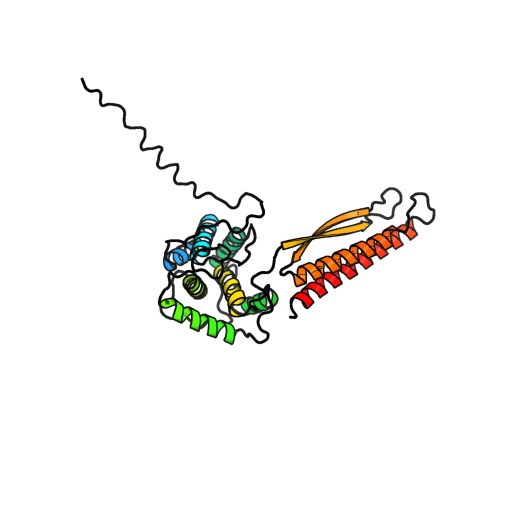75 124 GLY A O 1
ATOM 954 N N . ASP A 1 125 ? 2.236 -12.831 -6.716 1.00 49.38 125 ASP A N 1
ATOM 955 C CA . ASP A 1 125 ? 1.241 -13.740 -7.278 1.00 49.38 125 ASP A CA 1
ATOM 956 C C . ASP A 1 125 ? 0.393 -14.293 -6.121 1.00 49.38 125 ASP A C 1
ATOM 958 O O . ASP A 1 125 ? 0.832 -15.174 -5.370 1.00 49.38 125 ASP A O 1
ATOM 962 N N . TRP A 1 126 ? -0.798 -13.722 -5.900 1.00 58.97 126 TRP A N 1
ATOM 963 C CA . TRP A 1 126 ? -1.797 -14.384 -5.075 1.00 58.97 126 TRP A CA 1
ATOM 964 C C . TRP A 1 126 ? -1.998 -15.762 -5.684 1.00 58.97 126 TRP A C 1
ATOM 966 O O . TRP A 1 126 ? -1.988 -15.904 -6.910 1.00 58.97 126 TRP A O 1
ATOM 976 N N . ILE A 1 127 ? -2.170 -16.779 -4.842 1.00 56.25 127 ILE A N 1
ATOM 977 C CA . ILE A 1 127 ? -2.482 -18.125 -5.325 1.00 56.25 127 ILE A CA 1
ATOM 978 C C . ILE A 1 127 ? -3.639 -17.998 -6.330 1.00 56.25 127 ILE A C 1
ATOM 980 O O . ILE A 1 127 ? -4.722 -17.527 -5.972 1.00 56.25 127 ILE A O 1
ATOM 984 N N . GLN A 1 128 ? -3.372 -18.334 -7.599 1.00 50.50 128 GLN A N 1
ATOM 985 C CA . GLN A 1 128 ? -4.360 -18.245 -8.672 1.00 50.50 128 GLN A CA 1
ATOM 986 C C . GLN A 1 128 ? -5.592 -19.043 -8.220 1.00 50.50 128 GLN A C 1
ATOM 988 O O . GLN A 1 128 ? -5.430 -20.188 -7.808 1.00 50.50 128 GLN A O 1
ATOM 993 N N . ASP A 1 129 ? -6.765 -18.392 -8.216 1.00 62.09 129 ASP A N 1
ATOM 994 C CA . ASP A 1 129 ? -8.098 -18.864 -7.768 1.00 62.09 129 ASP A CA 1
ATOM 995 C C . ASP A 1 129 ? -8.692 -18.198 -6.505 1.00 62.09 129 ASP A C 1
ATOM 997 O O . ASP A 1 129 ? -9.768 -18.598 -6.059 1.00 62.09 129 ASP A O 1
ATOM 1001 N N . VAL A 1 130 ? -8.089 -17.141 -5.942 1.00 69.94 130 VAL A N 1
ATOM 1002 C CA . VAL A 1 130 ? -8.779 -16.338 -4.907 1.00 69.94 130 VAL A CA 1
ATOM 1003 C C . VAL A 1 130 ? -9.833 -15.421 -5.550 1.00 69.94 130 VAL A C 1
ATOM 1005 O O . VAL A 1 130 ? -9.517 -14.554 -6.375 1.00 69.94 130 VAL A O 1
ATOM 1008 N N . ASP A 1 131 ? -11.096 -15.617 -5.165 1.00 77.69 131 ASP A N 1
ATOM 1009 C CA . ASP A 1 131 ? -12.228 -14.748 -5.491 1.00 77.69 131 ASP A CA 1
ATOM 1010 C C . ASP A 1 131 ? -12.640 -13.877 -4.291 1.00 77.69 131 ASP A C 1
ATOM 1012 O O . ASP A 1 131 ? -12.216 -14.099 -3.152 1.00 77.69 131 ASP A O 1
ATOM 1016 N N . PHE A 1 132 ? -13.448 -12.847 -4.564 1.00 82.12 132 PHE A N 1
ATOM 1017 C CA . PHE A 1 132 ? -13.889 -11.884 -3.553 1.00 82.12 132 PHE A CA 1
ATOM 1018 C C . PHE A 1 132 ? -14.577 -12.575 -2.371 1.00 82.12 132 PHE A C 1
ATOM 1020 O O . PHE A 1 132 ? -14.232 -12.339 -1.213 1.00 82.12 132 PHE A O 1
ATOM 1027 N N . ASP A 1 133 ? -15.526 -13.469 -2.666 1.00 84.00 133 ASP A N 1
ATOM 1028 C CA . ASP A 1 133 ? -16.330 -14.137 -1.644 1.00 84.00 133 ASP A CA 1
ATOM 1029 C C . ASP A 1 133 ? -15.458 -15.028 -0.748 1.00 84.00 133 ASP A C 1
ATOM 1031 O O . ASP A 1 133 ? -15.631 -15.033 0.472 1.00 84.00 133 ASP A O 1
ATOM 1035 N N . GLY A 1 134 ? -14.485 -15.741 -1.321 1.00 84.88 134 GLY A N 1
ATOM 1036 C CA . GLY A 1 134 ? -13.522 -16.556 -0.592 1.00 84.88 134 GLY A CA 1
ATOM 1037 C C . GLY A 1 134 ? -12.580 -15.724 0.277 1.00 84.88 134 GLY A C 1
ATOM 1038 O O . GLY A 1 134 ? -12.360 -16.066 1.445 1.00 84.88 134 GLY A O 1
ATOM 1039 N N . ALA A 1 135 ? -12.066 -14.607 -0.245 1.00 85.25 135 ALA A N 1
ATOM 1040 C CA . ALA A 1 135 ? -11.199 -13.708 0.513 1.00 85.25 135 ALA A CA 1
ATOM 1041 C C . ALA A 1 135 ? -11.931 -13.089 1.710 1.00 85.25 135 ALA A C 1
ATOM 1043 O O . ALA A 1 135 ? -11.463 -13.166 2.848 1.00 85.25 135 ALA A O 1
ATOM 1044 N N . VAL A 1 136 ? -13.124 -12.551 1.477 1.00 88.12 136 VAL A N 1
ATOM 1045 C CA . VAL A 1 136 ? -13.955 -11.931 2.510 1.00 88.12 136 VAL A CA 1
ATOM 1046 C C . VAL A 1 136 ? -14.451 -12.959 3.533 1.00 88.12 136 VAL A C 1
ATOM 1048 O O . VAL A 1 136 ? -14.476 -12.675 4.734 1.00 88.12 136 VAL A O 1
ATOM 1051 N N . ALA A 1 137 ? -14.801 -14.178 3.107 1.00 87.00 137 ALA A N 1
ATOM 1052 C CA . ALA A 1 137 ? -15.183 -15.252 4.023 1.00 87.00 137 ALA A CA 1
ATOM 1053 C C . ALA A 1 137 ? -14.041 -15.619 4.979 1.00 87.00 137 ALA A C 1
ATOM 1055 O O . ALA A 1 137 ? -14.280 -15.768 6.183 1.00 87.00 137 ALA A O 1
ATOM 1056 N N . ARG A 1 138 ? -12.810 -15.713 4.462 1.00 89.88 138 ARG A N 1
ATOM 1057 C CA . ARG A 1 138 ? -11.616 -15.983 5.268 1.00 89.88 138 ARG A CA 1
ATOM 1058 C C . ARG A 1 138 ? -11.289 -14.828 6.211 1.00 89.88 138 ARG A C 1
ATOM 1060 O O . ARG A 1 138 ? -11.067 -15.073 7.394 1.00 89.88 138 ARG A O 1
ATOM 1067 N N . LEU A 1 139 ? -11.314 -13.585 5.724 1.00 91.56 139 LEU A N 1
ATOM 1068 C CA . LEU A 1 139 ? -11.137 -12.395 6.563 1.00 91.56 139 LEU A CA 1
ATOM 1069 C C . LEU A 1 139 ? -12.123 -12.413 7.735 1.00 91.56 139 LEU A C 1
ATOM 1071 O O . LEU A 1 139 ? -11.732 -12.197 8.880 1.00 91.56 139 LEU A O 1
ATOM 1075 N N . ARG A 1 140 ? -13.394 -12.727 7.465 1.00 92.19 140 ARG A N 1
ATOM 1076 C CA . ARG A 1 140 ? -14.435 -12.803 8.493 1.00 92.19 140 ARG A CA 1
ATOM 1077 C C . ARG A 1 140 ? -14.145 -13.882 9.535 1.00 92.19 140 ARG A C 1
ATOM 1079 O O . ARG A 1 140 ? -14.346 -13.642 10.724 1.00 92.19 140 ARG A O 1
ATOM 1086 N N . GLU A 1 141 ? -13.698 -15.061 9.109 1.00 92.56 141 GLU A N 1
ATOM 1087 C CA . GLU A 1 141 ? -13.320 -16.149 10.018 1.00 92.56 141 GLU A CA 1
ATOM 1088 C C . GLU A 1 141 ? -12.137 -15.751 10.914 1.00 92.56 141 GLU A C 1
ATOM 1090 O O . GLU A 1 141 ? -12.206 -15.896 12.138 1.00 92.56 141 GLU A O 1
ATOM 1095 N N . GLU A 1 142 ? -11.081 -15.186 10.323 1.00 94.31 142 GLU A N 1
ATOM 1096 C CA . GLU A 1 142 ? -9.892 -14.742 11.054 1.00 94.31 142 GLU A CA 1
ATOM 1097 C C . GLU A 1 142 ? -10.222 -13.583 12.014 1.00 94.31 142 GLU A C 1
ATOM 1099 O O . GLU A 1 142 ? -9.836 -13.617 13.185 1.00 94.31 142 GLU A O 1
ATOM 1104 N N . ALA A 1 143 ? -11.010 -12.597 11.575 1.00 94.56 143 ALA A N 1
ATOM 1105 C CA . ALA A 1 143 ? -11.457 -11.484 12.411 1.00 94.56 143 ALA A CA 1
ATOM 1106 C C . ALA A 1 143 ? -12.378 -11.945 13.556 1.00 94.56 143 ALA A C 1
ATOM 1108 O O . ALA A 1 143 ? -12.289 -11.432 14.672 1.00 94.56 143 ALA A O 1
ATOM 1109 N N . ALA A 1 144 ? -13.222 -12.959 13.338 1.00 95.00 144 ALA A N 1
ATOM 1110 C CA . ALA A 1 144 ? -14.058 -13.515 14.400 1.00 95.00 144 ALA A CA 1
ATOM 1111 C C . ALA A 1 144 ? -13.211 -14.214 15.474 1.00 95.00 144 ALA A C 1
ATOM 1113 O O . ALA A 1 144 ? -13.512 -14.126 16.667 1.00 95.00 144 ALA A O 1
ATOM 1114 N N . ALA A 1 145 ? -12.122 -14.877 15.074 1.00 94.38 145 ALA A N 1
ATOM 1115 C CA . ALA A 1 145 ? -11.157 -15.437 16.014 1.00 94.38 145 ALA A CA 1
ATOM 1116 C C . ALA A 1 145 ? -10.367 -14.344 16.760 1.00 94.38 145 ALA A C 1
ATOM 1118 O O . ALA A 1 145 ? -10.101 -14.499 17.957 1.00 94.38 145 ALA A O 1
ATOM 1119 N N . ALA A 1 146 ? -10.046 -13.237 16.082 1.00 96.06 146 ALA A N 1
ATOM 1120 C CA . ALA A 1 146 ? -9.298 -12.101 16.620 1.00 96.06 146 ALA A CA 1
ATOM 1121 C C . ALA A 1 146 ? -9.998 -11.400 17.799 1.00 96.06 146 ALA A C 1
ATOM 1123 O O . ALA A 1 146 ? -9.320 -10.869 18.679 1.00 96.06 146 ALA A O 1
ATOM 1124 N N . LEU A 1 147 ? -11.333 -11.474 17.891 1.00 94.88 147 LEU A N 1
ATOM 1125 C CA . LEU A 1 147 ? -12.116 -10.913 19.007 1.00 94.88 147 LEU A CA 1
ATOM 1126 C C . LEU A 1 147 ? -11.710 -11.455 20.391 1.00 94.88 147 LEU A C 1
ATOM 1128 O O . LEU A 1 147 ? -11.986 -10.816 21.404 1.00 94.88 147 LEU A O 1
ATOM 1132 N N . LYS A 1 148 ? -11.056 -12.623 20.461 1.00 94.44 148 LYS A N 1
ATOM 1133 C CA . LYS A 1 148 ? -10.591 -13.218 21.727 1.00 94.44 148 LYS A CA 1
ATOM 1134 C C . LYS A 1 148 ? -9.397 -12.486 22.340 1.00 94.44 148 LYS A C 1
ATOM 1136 O O . LYS A 1 148 ? -9.196 -12.576 23.547 1.00 94.44 148 LYS A O 1
ATOM 1141 N N . ASP A 1 149 ? -8.599 -11.823 21.510 1.00 95.62 149 ASP A N 1
ATOM 1142 C CA . ASP A 1 149 ? -7.409 -11.079 21.921 1.00 95.62 149 ASP A CA 1
ATOM 1143 C C . ASP A 1 149 ? -7.217 -9.880 20.976 1.00 95.62 149 ASP A C 1
ATOM 1145 O O . ASP A 1 149 ? -6.367 -9.923 20.079 1.00 95.62 149 ASP A O 1
ATOM 1149 N N . PRO A 1 150 ? -8.050 -8.831 21.121 1.00 93.38 150 PRO A N 1
ATOM 1150 C CA . PRO A 1 150 ? -8.122 -7.721 20.170 1.00 93.38 150 PRO A CA 1
ATOM 1151 C C . PRO A 1 150 ? -6.883 -6.819 20.177 1.00 93.38 150 PRO A C 1
ATOM 1153 O O . PRO A 1 150 ? -6.724 -5.974 19.296 1.00 93.38 150 PRO A O 1
ATOM 1156 N N . GLU A 1 151 ? -6.011 -6.983 21.173 1.00 95.56 151 GLU A N 1
ATOM 1157 C CA . GLU A 1 151 ? -4.842 -6.134 21.384 1.00 95.56 151 GLU A CA 1
ATOM 1158 C C . GLU A 1 151 ? -3.553 -6.729 20.809 1.00 95.56 151 GLU A C 1
ATOM 1160 O O . GLU A 1 151 ? -2.558 -6.008 20.686 1.00 95.56 151 GLU A O 1
ATOM 1165 N N . ASN A 1 152 ? -3.563 -8.012 20.423 1.00 96.31 152 ASN A N 1
ATOM 1166 C CA . ASN A 1 152 ? -2.470 -8.623 19.674 1.00 96.31 152 ASN A CA 1
ATOM 1167 C C . ASN A 1 152 ? -2.304 -7.923 18.310 1.00 96.31 152 ASN A C 1
ATOM 1169 O O . ASN A 1 152 ? -3.305 -7.771 17.612 1.00 96.31 152 ASN A O 1
ATOM 1173 N N . PRO A 1 153 ? -1.083 -7.559 17.870 1.00 96.06 153 PRO A N 1
ATOM 1174 C CA . PRO A 1 153 ? -0.875 -6.795 16.635 1.00 96.06 153 PRO A CA 1
ATOM 1175 C C . PRO A 1 153 ? -1.539 -7.385 15.385 1.00 96.06 153 PRO A C 1
ATOM 1177 O O . PRO A 1 153 ? -2.151 -6.659 14.602 1.00 96.06 153 PRO A O 1
ATOM 1180 N N . ASN A 1 154 ? -1.479 -8.711 15.214 1.00 95.94 154 ASN A N 1
ATOM 1181 C CA . ASN A 1 154 ? -2.062 -9.360 14.037 1.00 95.94 154 ASN A CA 1
ATOM 1182 C C . ASN A 1 154 ? -3.593 -9.356 14.078 1.00 95.94 154 ASN A C 1
ATOM 1184 O O . ASN A 1 154 ? -4.241 -9.232 13.042 1.00 95.94 154 ASN A O 1
ATOM 1188 N N . ASN A 1 155 ? -4.157 -9.481 15.279 1.00 97.00 155 ASN A N 1
ATOM 1189 C CA . ASN A 1 155 ? -5.596 -9.454 15.514 1.00 97.00 155 ASN A CA 1
ATOM 1190 C C . ASN A 1 155 ? -6.141 -8.029 15.397 1.00 97.00 155 ASN A C 1
ATOM 1192 O O . ASN A 1 155 ? -7.181 -7.826 14.783 1.00 97.00 155 ASN A O 1
ATOM 1196 N N . ALA A 1 156 ? -5.417 -7.042 15.929 1.00 96.38 156 ALA A N 1
ATOM 1197 C CA . ALA A 1 156 ? -5.752 -5.629 15.824 1.00 96.38 156 ALA A CA 1
ATOM 1198 C C . ALA A 1 156 ? -5.892 -5.197 14.359 1.00 96.38 156 ALA A C 1
ATOM 1200 O O . ALA A 1 156 ? -6.827 -4.474 14.029 1.00 96.38 156 ALA A O 1
ATOM 1201 N N . LEU A 1 157 ? -5.022 -5.700 13.475 1.00 96.44 157 LEU A N 1
ATOM 1202 C CA . LEU A 1 157 ? -5.131 -5.465 12.037 1.00 96.44 157 LEU A CA 1
ATOM 1203 C C . LEU A 1 157 ? -6.444 -6.019 11.467 1.00 96.44 157 LEU A C 1
ATOM 1205 O O . LEU A 1 157 ? -7.195 -5.277 10.841 1.00 96.44 157 LEU A O 1
ATOM 1209 N N . LEU A 1 158 ? -6.758 -7.291 11.733 1.00 96.31 158 LEU A N 1
ATOM 1210 C CA . LEU A 1 158 ? -7.996 -7.930 11.264 1.00 96.31 158 LEU A CA 1
ATOM 1211 C C . LEU A 1 158 ? -9.248 -7.191 11.759 1.00 96.31 158 LEU A C 1
ATOM 1213 O O . LEU A 1 158 ? -10.200 -6.988 11.009 1.00 96.31 158 LEU A O 1
ATOM 1217 N N . LEU A 1 159 ? -9.238 -6.761 13.022 1.00 95.75 159 LEU A N 1
ATOM 1218 C CA . LEU A 1 159 ? -10.351 -6.035 13.630 1.00 95.75 159 LEU A CA 1
ATOM 1219 C C . LEU A 1 159 ? -10.471 -4.599 13.113 1.00 95.75 159 LEU A C 1
ATOM 1221 O O . LEU A 1 159 ? -11.586 -4.094 13.024 1.00 95.75 159 LEU A O 1
ATOM 1225 N N . ALA A 1 160 ? -9.361 -3.957 12.744 1.00 95.12 160 ALA A N 1
ATOM 1226 C CA . ALA A 1 160 ? -9.377 -2.646 12.106 1.00 95.12 160 ALA A CA 1
ATOM 1227 C C . ALA A 1 160 ? -9.918 -2.713 10.669 1.00 95.12 160 ALA A C 1
ATOM 1229 O O . ALA A 1 160 ? -10.719 -1.861 10.292 1.00 95.12 160 ALA A O 1
ATOM 1230 N N . ILE A 1 161 ? -9.586 -3.763 9.904 1.00 94.06 161 ILE A N 1
ATOM 1231 C CA . ILE A 1 161 ? -10.216 -4.032 8.599 1.00 94.06 161 ILE A CA 1
ATOM 1232 C C . ILE A 1 161 ? -11.731 -4.236 8.781 1.00 94.06 161 ILE A C 1
ATOM 1234 O O . ILE A 1 161 ? -12.538 -3.689 8.033 1.00 94.06 161 ILE A O 1
ATOM 1238 N N . ALA A 1 162 ? -12.136 -4.989 9.807 1.00 91.81 162 ALA A N 1
ATOM 1239 C CA . ALA A 1 162 ? -13.536 -5.302 10.095 1.00 91.81 162 ALA A CA 1
ATOM 1240 C C . ALA A 1 162 ? -14.347 -4.199 10.789 1.00 91.81 162 ALA A C 1
ATOM 1242 O O . ALA A 1 162 ? -15.555 -4.366 10.990 1.00 91.81 162 ALA A O 1
ATOM 1243 N N . ALA A 1 163 ? -13.712 -3.098 11.185 1.00 90.31 163 ALA A N 1
ATOM 1244 C CA . ALA A 1 163 ? -14.369 -2.044 11.937 1.00 90.31 163 ALA A CA 1
ATOM 1245 C C . ALA A 1 163 ? -15.473 -1.363 11.113 1.00 90.31 163 ALA A C 1
ATOM 1247 O O . ALA A 1 163 ? -15.342 -1.147 9.910 1.00 90.31 163 ALA A O 1
ATOM 1248 N N . LYS A 1 164 ? -16.557 -0.959 11.784 1.00 81.94 164 LYS A N 1
ATOM 1249 C CA . LYS A 1 164 ? -17.553 -0.043 11.211 1.00 81.94 164 LYS A CA 1
ATOM 1250 C C . LYS A 1 164 ? -17.492 1.274 11.972 1.00 81.94 164 LYS A C 1
ATOM 1252 O O . LYS A 1 164 ? -17.995 1.390 13.090 1.00 81.94 164 LYS A O 1
ATOM 1257 N N . GLY A 1 165 ? -16.840 2.268 11.376 1.00 78.62 165 GLY A N 1
ATOM 1258 C CA . GLY A 1 165 ? -16.586 3.552 12.026 1.00 78.62 165 GLY A CA 1
ATOM 1259 C C . GLY A 1 165 ? -15.625 3.416 13.211 1.00 78.62 165 GLY A C 1
ATOM 1260 O O . GLY A 1 165 ? -14.517 2.921 13.060 1.00 78.62 165 GLY A O 1
ATOM 1261 N N . ALA A 1 166 ? -16.047 3.874 14.392 1.00 78.44 166 ALA A N 1
ATOM 1262 C CA . ALA A 1 166 ? -15.193 3.974 15.581 1.00 78.44 166 ALA A CA 1
ATOM 1263 C C . ALA A 1 166 ? -15.109 2.689 16.430 1.00 78.44 166 ALA A C 1
ATOM 1265 O O . ALA A 1 166 ? -14.450 2.695 17.467 1.00 78.44 166 ALA A O 1
ATOM 1266 N N . ALA A 1 167 ? -15.829 1.624 16.065 1.00 83.38 167 ALA A N 1
ATOM 1267 C CA . ALA A 1 167 ? -16.037 0.477 16.943 1.00 83.38 167 ALA A CA 1
ATOM 1268 C C . ALA A 1 167 ? -15.610 -0.846 16.306 1.00 83.38 167 ALA A C 1
ATOM 1270 O O . ALA A 1 167 ? -15.897 -1.123 15.138 1.00 83.38 167 ALA A O 1
ATOM 1271 N N . ILE A 1 168 ? -14.992 -1.691 17.135 1.00 85.56 168 ILE A N 1
ATOM 1272 C CA . ILE A 1 168 ? -14.838 -3.117 16.856 1.00 85.56 168 ILE A CA 1
ATOM 1273 C C . ILE A 1 168 ? -16.219 -3.752 17.048 1.00 85.56 168 ILE A C 1
ATOM 1275 O O . ILE A 1 168 ? -16.785 -3.636 18.140 1.00 85.56 168 ILE A O 1
ATOM 1279 N N . PRO A 1 169 ? -16.796 -4.385 1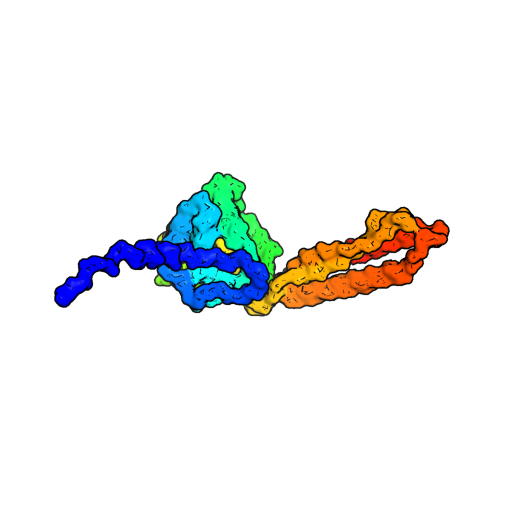6.018 1.00 80.88 169 PRO A N 1
ATOM 1280 C CA . PRO A 1 169 ? -18.119 -4.969 16.138 1.00 80.88 169 PRO A CA 1
ATOM 1281 C C . PRO A 1 169 ? -18.085 -6.210 17.043 1.00 80.88 169 PRO A C 1
ATOM 1283 O O . PRO A 1 169 ? -17.141 -6.995 17.001 1.00 80.88 169 PRO A O 1
ATOM 1286 N N . GLU A 1 170 ? -19.140 -6.424 17.837 1.00 83.69 170 GLU A N 1
ATOM 1287 C CA . GLU A 1 170 ? -19.276 -7.626 18.683 1.00 83.69 170 GLU A CA 1
ATOM 1288 C C . GLU A 1 170 ? -19.356 -8.920 17.853 1.00 83.69 170 GLU A C 1
ATOM 1290 O O . GLU A 1 170 ? -18.986 -9.997 18.320 1.00 83.69 170 GLU A O 1
ATOM 1295 N N . ALA A 1 171 ? -19.827 -8.807 16.608 1.00 85.94 171 ALA A N 1
ATOM 1296 C CA . ALA A 1 171 ? -19.845 -9.868 15.613 1.00 85.94 171 ALA A CA 1
ATOM 1297 C C . ALA A 1 171 ? -19.386 -9.309 14.263 1.00 85.94 171 ALA A C 1
ATOM 1299 O O . ALA A 1 171 ? -19.875 -8.268 13.824 1.00 85.94 171 ALA A O 1
ATOM 1300 N N . ILE A 1 172 ? -18.462 -10.006 13.597 1.00 87.88 172 ILE A N 1
ATOM 1301 C CA . ILE A 1 172 ? -17.894 -9.535 12.330 1.00 87.88 172 ILE A CA 1
ATOM 1302 C C . ILE A 1 172 ? -18.983 -9.507 11.246 1.00 87.88 172 ILE A C 1
ATOM 1304 O O . ILE A 1 172 ? -19.658 -10.524 11.039 1.00 87.88 172 ILE A O 1
ATOM 1308 N N . PRO A 1 173 ? -19.180 -8.363 10.569 1.00 79.38 173 PRO A N 1
ATOM 1309 C CA . PRO A 1 173 ? -20.246 -8.205 9.593 1.00 79.38 173 PRO A CA 1
ATOM 1310 C C . PRO A 1 173 ? -20.031 -9.069 8.345 1.00 79.38 173 PRO A C 1
ATOM 1312 O O . PRO A 1 173 ? -18.932 -9.539 8.049 1.00 79.38 173 PRO A O 1
ATOM 1315 N N . LEU A 1 174 ? -21.115 -9.258 7.593 1.00 77.25 174 LEU A N 1
ATOM 1316 C CA . LEU A 1 174 ? -21.012 -9.586 6.175 1.00 77.25 174 LEU A CA 1
ATOM 1317 C C . LEU A 1 174 ? -20.579 -8.321 5.436 1.00 77.25 174 LEU A C 1
ATOM 1319 O O . LEU A 1 174 ? -21.141 -7.255 5.695 1.00 77.25 174 LEU A O 1
ATOM 1323 N N . TYR A 1 175 ? -19.609 -8.456 4.542 1.00 80.12 175 TYR A N 1
ATOM 1324 C CA . TYR A 1 175 ? -19.189 -7.368 3.672 1.00 80.12 175 TYR A CA 1
ATOM 1325 C C . TYR A 1 175 ? -19.979 -7.478 2.377 1.00 80.12 175 TYR A C 1
ATOM 1327 O O . TYR A 1 175 ? -19.948 -8.516 1.710 1.00 80.12 175 TYR A O 1
ATOM 1335 N N . ASP A 1 176 ? -20.738 -6.433 2.072 1.00 82.50 176 ASP A N 1
ATOM 1336 C CA . ASP A 1 176 ? -21.400 -6.310 0.781 1.00 82.50 176 ASP A CA 1
ATOM 1337 C C . ASP A 1 176 ? -20.381 -5.809 -0.248 1.00 82.50 176 ASP A C 1
ATOM 1339 O O . ASP A 1 176 ? -19.557 -4.946 0.063 1.00 82.50 176 ASP A O 1
ATOM 1343 N N . ARG A 1 177 ? -20.452 -6.325 -1.476 1.00 84.56 177 ARG A N 1
ATOM 1344 C CA . ARG A 1 177 ? -19.575 -5.934 -2.591 1.00 84.56 177 ARG A CA 1
ATOM 1345 C C . ARG A 1 177 ? -19.585 -4.425 -2.807 1.00 84.56 177 ARG A C 1
ATOM 1347 O O . ARG A 1 177 ? -18.542 -3.840 -3.069 1.00 84.56 177 ARG A O 1
ATOM 1354 N N . THR A 1 178 ? -20.753 -3.809 -2.625 1.00 86.62 178 THR A N 1
ATOM 1355 C CA . THR A 1 178 ? -20.982 -2.374 -2.831 1.00 86.62 178 THR A CA 1
ATOM 1356 C C . THR A 1 178 ? -20.879 -1.539 -1.552 1.00 86.62 178 THR A C 1
ATOM 1358 O O . THR A 1 178 ? -21.204 -0.353 -1.578 1.00 86.62 178 THR A O 1
ATOM 1361 N N . GLU A 1 179 ? -20.521 -2.132 -0.406 1.00 88.19 179 GLU A N 1
ATOM 1362 C CA . GLU A 1 179 ? -20.318 -1.354 0.820 1.00 88.19 179 GLU A CA 1
ATOM 1363 C C . GLU A 1 179 ? -19.065 -0.471 0.657 1.00 88.19 179 GLU A C 1
ATOM 1365 O O . GLU A 1 179 ? -18.028 -0.984 0.224 1.00 88.19 179 GLU A O 1
ATOM 1370 N N . PRO A 1 180 ? -19.135 0.836 0.990 1.00 87.75 180 PRO A N 1
ATOM 1371 C CA . PRO A 1 180 ? -17.966 1.702 0.950 1.00 87.75 180 PRO A CA 1
ATOM 1372 C C . PRO A 1 180 ? -16.869 1.194 1.881 1.00 87.75 180 PRO A C 1
ATOM 1374 O O . PRO A 1 180 ? -17.136 0.852 3.039 1.00 87.75 180 PRO A O 1
ATOM 1377 N N . VAL A 1 181 ? -15.635 1.201 1.393 1.00 88.00 181 VAL A N 1
ATOM 1378 C CA . VAL A 1 181 ? -14.446 0.854 2.169 1.00 88.00 181 VAL A CA 1
ATOM 1379 C C . VAL A 1 181 ? -13.620 2.111 2.408 1.00 88.00 181 VAL A C 1
ATOM 1381 O O . VAL A 1 181 ? -13.446 2.929 1.511 1.00 88.00 181 VAL A O 1
ATOM 1384 N N . SER A 1 182 ? -13.146 2.309 3.640 1.00 88.56 182 SER A N 1
ATOM 1385 C CA . SER A 1 182 ? -12.238 3.430 3.903 1.00 88.56 182 SER A CA 1
ATOM 1386 C C . SER A 1 182 ? -10.837 3.137 3.346 1.00 88.56 182 SER A C 1
ATOM 1388 O O . SER A 1 182 ? -10.394 1.988 3.436 1.00 88.56 182 SER A O 1
ATOM 1390 N N . PRO A 1 183 ? -10.081 4.157 2.901 1.00 87.75 183 PRO A N 1
ATOM 1391 C CA . PRO A 1 183 ? -8.692 3.987 2.455 1.00 87.75 183 PRO A CA 1
ATOM 1392 C C . PRO A 1 183 ? -7.797 3.292 3.496 1.00 87.75 183 PRO A C 1
ATOM 1394 O O . PRO A 1 183 ? -6.902 2.517 3.171 1.00 87.75 183 PRO A O 1
ATOM 1397 N N . ILE A 1 184 ? -8.076 3.497 4.790 1.00 90.25 184 ILE A N 1
ATOM 1398 C CA . ILE A 1 184 ? -7.382 2.793 5.880 1.00 90.25 184 ILE A CA 1
ATOM 1399 C C . ILE A 1 184 ? -7.665 1.291 5.853 1.00 90.25 184 ILE A C 1
ATOM 1401 O O . ILE A 1 184 ? -6.748 0.484 6.003 1.00 90.25 184 ILE A O 1
ATOM 1405 N N . GLN A 1 185 ? -8.933 0.907 5.701 1.00 91.12 185 GLN A N 1
ATOM 1406 C CA . GLN A 1 185 ? -9.319 -0.501 5.624 1.00 91.12 185 GLN A CA 1
ATOM 1407 C C . GLN A 1 185 ? -8.730 -1.163 4.385 1.00 91.12 185 GLN A C 1
ATOM 1409 O O . GLN A 1 185 ? -8.276 -2.297 4.486 1.00 91.12 185 GLN A O 1
ATOM 1414 N N . GLU A 1 186 ? -8.692 -0.448 3.262 1.00 86.69 186 GLU A N 1
ATOM 1415 C CA . GLU A 1 186 ? -8.061 -0.907 2.029 1.00 86.69 186 GLU A CA 1
ATOM 1416 C C . GLU A 1 186 ? -6.564 -1.184 2.233 1.00 86.69 186 GLU A C 1
ATOM 1418 O O . GLU A 1 186 ? -6.104 -2.301 2.002 1.00 86.69 186 GLU A O 1
ATOM 1423 N N . ALA A 1 187 ? -5.815 -0.211 2.758 1.00 85.38 187 ALA A N 1
ATOM 1424 C CA . ALA A 1 187 ? -4.385 -0.357 3.019 1.00 85.38 187 ALA A CA 1
ATOM 1425 C C . ALA A 1 187 ? -4.061 -1.539 3.953 1.00 85.38 187 ALA A C 1
ATOM 1427 O O . ALA A 1 187 ? -3.089 -2.270 3.752 1.00 85.38 187 ALA A O 1
ATOM 1428 N N . LEU A 1 188 ? -4.873 -1.739 4.996 1.00 91.00 188 LEU A N 1
ATOM 1429 C CA . LEU A 1 188 ? -4.713 -2.874 5.905 1.00 91.00 188 LEU A CA 1
ATOM 1430 C C . LEU A 1 188 ? -5.119 -4.202 5.255 1.00 91.00 188 LEU A C 1
ATOM 1432 O O . LEU A 1 188 ? -4.488 -5.227 5.527 1.00 91.00 188 LEU A O 1
ATOM 1436 N N . PHE A 1 189 ? -6.159 -4.192 4.417 1.00 88.56 189 PHE A N 1
ATOM 1437 C CA . PHE A 1 189 ? -6.592 -5.359 3.657 1.00 88.56 189 PHE A CA 1
ATOM 1438 C C . PHE A 1 189 ? -5.488 -5.834 2.718 1.00 88.56 189 PHE A C 1
ATOM 1440 O O . PHE A 1 189 ? -5.204 -7.026 2.707 1.00 88.56 189 PHE A O 1
ATOM 1447 N N . ASP A 1 190 ? -4.810 -4.924 2.019 1.00 83.19 190 ASP A N 1
ATOM 1448 C CA . ASP A 1 190 ? -3.667 -5.239 1.156 1.00 83.19 190 ASP A CA 1
ATOM 1449 C C . ASP A 1 190 ? -2.527 -5.916 1.946 1.00 83.19 190 ASP A C 1
ATOM 1451 O O . ASP A 1 190 ? -2.059 -7.011 1.608 1.00 83.19 190 ASP A O 1
ATOM 1455 N N . ALA A 1 191 ? -2.142 -5.343 3.093 1.00 85.25 191 ALA A N 1
ATOM 1456 C CA . ALA A 1 191 ? -1.128 -5.936 3.969 1.00 85.25 191 ALA A CA 1
ATOM 1457 C C . ALA A 1 191 ? -1.511 -7.348 4.459 1.00 85.25 191 ALA A C 1
ATOM 1459 O O . ALA A 1 191 ? -0.668 -8.253 4.496 1.00 85.25 191 ALA A O 1
ATOM 1460 N N . TRP A 1 192 ? -2.782 -7.563 4.817 1.00 89.75 192 TRP A N 1
ATOM 1461 C CA . TRP A 1 192 ? -3.288 -8.884 5.189 1.00 89.75 192 TRP A CA 1
ATOM 1462 C C . TRP A 1 192 ? -3.309 -9.849 4.007 1.00 89.75 192 TRP A C 1
ATOM 1464 O O . TRP A 1 192 ? -2.803 -10.964 4.137 1.00 89.75 192 TRP A O 1
ATOM 1474 N N . ALA A 1 193 ? -3.862 -9.437 2.870 1.00 83.62 193 ALA A N 1
ATOM 1475 C CA . ALA A 1 193 ? -4.074 -10.277 1.701 1.00 83.62 193 ALA A CA 1
ATOM 1476 C C . ALA A 1 193 ? -2.742 -10.769 1.122 1.00 83.62 193 ALA A C 1
ATOM 1478 O O . ALA A 1 193 ? -2.594 -11.964 0.863 1.00 83.62 193 ALA A O 1
ATOM 1479 N N . ASN A 1 194 ? -1.723 -9.906 1.061 1.00 78.56 194 ASN A N 1
ATOM 1480 C CA . ASN A 1 194 ? -0.369 -10.302 0.665 1.00 78.56 194 ASN A CA 1
ATOM 1481 C C . ASN A 1 194 ? 0.239 -11.369 1.586 1.00 78.56 194 ASN A C 1
ATOM 1483 O O . ASN A 1 194 ? 0.988 -12.227 1.128 1.00 78.56 194 ASN A O 1
ATOM 1487 N N . HIS A 1 195 ? -0.090 -11.367 2.879 1.00 81.75 195 HIS A N 1
ATOM 1488 C CA . HIS A 1 195 ? 0.335 -12.434 3.785 1.00 81.75 195 HIS A CA 1
ATOM 1489 C C . HIS A 1 195 ? -0.570 -13.676 3.693 1.00 81.75 195 HIS A C 1
ATOM 1491 O O . HIS A 1 195 ? -0.115 -14.805 3.883 1.00 81.75 195 HIS A O 1
ATOM 1497 N N . ALA A 1 196 ? -1.876 -13.494 3.514 1.00 82.38 196 ALA A N 1
ATOM 1498 C CA . ALA A 1 196 ? -2.858 -14.571 3.552 1.00 82.38 196 ALA A CA 1
ATOM 1499 C C . ALA A 1 196 ? -2.842 -15.419 2.275 1.00 82.38 196 ALA A C 1
ATOM 1501 O O . ALA A 1 196 ? -3.065 -16.634 2.354 1.00 82.38 196 ALA A O 1
ATOM 1502 N N . PHE A 1 197 ? -2.583 -14.778 1.136 1.00 78.12 197 PHE A N 1
ATOM 1503 C CA . PHE A 1 197 ? -2.685 -15.351 -0.204 1.00 78.12 197 PHE A CA 1
ATOM 1504 C C . PHE A 1 197 ? -1.401 -15.235 -1.024 1.00 78.12 197 PHE A C 1
ATOM 1506 O O . PHE A 1 197 ? -1.294 -15.921 -2.038 1.00 78.12 197 PHE A O 1
ATOM 1513 N N . GLY A 1 198 ? -0.436 -14.412 -0.608 1.00 66.00 198 GLY A N 1
ATOM 1514 C CA . GLY A 1 198 ? 0.854 -14.329 -1.286 1.00 66.00 198 GLY A CA 1
ATOM 1515 C C . GLY A 1 198 ? 1.706 -15.577 -1.057 1.00 66.00 198 GLY A C 1
ATOM 1516 O O . GLY A 1 198 ? 1.696 -16.178 0.022 1.00 66.00 198 GLY A O 1
ATOM 1517 N N . ASP A 1 199 ? 2.478 -15.965 -2.072 1.00 55.62 199 ASP A N 1
ATOM 1518 C CA . ASP A 1 199 ? 3.475 -17.024 -1.933 1.00 55.62 199 ASP A CA 1
ATOM 1519 C C . ASP A 1 199 ? 4.513 -16.625 -0.865 1.00 55.62 199 ASP A C 1
ATOM 1521 O O . ASP A 1 199 ? 5.077 -15.526 -0.885 1.00 55.62 199 ASP A O 1
ATOM 1525 N N . ALA A 1 200 ? 4.816 -17.522 0.076 1.00 43.66 200 ALA A N 1
ATOM 1526 C CA . ALA A 1 200 ? 5.756 -17.274 1.172 1.00 43.66 200 ALA A CA 1
ATOM 1527 C C . ALA A 1 200 ? 7.174 -16.897 0.678 1.00 43.66 200 ALA A C 1
ATOM 1529 O O . ALA A 1 200 ? 7.980 -16.359 1.438 1.00 43.66 200 ALA A O 1
ATOM 1530 N N . GLN A 1 201 ? 7.492 -17.142 -0.603 1.00 39.81 201 GLN A N 1
ATOM 1531 C CA . GLN A 1 201 ? 8.723 -16.678 -1.256 1.00 39.81 201 GLN A CA 1
ATOM 1532 C C . GLN A 1 201 ? 8.675 -15.231 -1.796 1.00 39.81 201 GLN A C 1
ATOM 1534 O O . GLN A 1 201 ? 9.709 -14.731 -2.263 1.00 39.81 201 GLN A O 1
ATOM 1539 N N . ALA A 1 202 ? 7.522 -14.557 -1.790 1.00 41.84 202 ALA A N 1
ATOM 1540 C CA . ALA A 1 202 ? 7.333 -13.179 -2.259 1.00 41.84 202 ALA A CA 1
ATOM 1541 C C . ALA A 1 202 ? 7.532 -12.132 -1.146 1.00 41.84 202 ALA A C 1
ATOM 1543 O O . ALA A 1 202 ? 8.136 -11.094 -1.413 1.00 41.84 202 ALA A O 1
ATOM 1544 N N . LEU A 1 203 ? 7.187 -12.462 0.109 1.00 37.50 203 LEU A N 1
ATOM 1545 C CA . LEU A 1 203 ? 7.284 -11.607 1.315 1.00 37.50 203 LEU A CA 1
ATOM 1546 C C . LEU A 1 203 ? 8.719 -11.189 1.730 1.00 37.50 203 LEU A C 1
ATOM 1548 O O . LEU A 1 203 ? 8.939 -10.691 2.825 1.00 37.50 203 LEU A O 1
ATOM 1552 N N . GLY A 1 204 ? 9.721 -11.374 0.867 1.00 42.69 204 GLY A N 1
ATOM 1553 C CA . GLY A 1 204 ? 11.125 -11.045 1.143 1.00 42.69 204 GLY A CA 1
ATOM 1554 C C . GLY A 1 204 ? 11.874 -10.399 -0.025 1.00 42.69 204 GLY A C 1
ATOM 1555 O O . GLY A 1 204 ? 13.097 -10.558 -0.143 1.00 42.69 204 GLY A O 1
ATOM 1556 N N . LYS A 1 205 ? 11.189 -9.729 -0.958 1.00 43.34 205 LYS A N 1
ATOM 1557 C CA . LYS A 1 205 ? 11.814 -9.282 -2.212 1.00 43.34 205 LYS A CA 1
ATOM 1558 C C . LYS A 1 205 ? 11.701 -7.775 -2.420 1.00 43.34 205 LYS A C 1
ATOM 1560 O O . LYS A 1 205 ? 10.758 -7.303 -3.015 1.00 43.34 205 LYS A O 1
ATOM 1565 N N . THR A 1 206 ? 12.771 -7.084 -2.016 1.00 51.44 206 THR A N 1
ATOM 1566 C CA . THR A 1 206 ? 13.315 -5.831 -2.579 1.00 51.44 206 THR A CA 1
ATOM 1567 C C . THR A 1 206 ? 12.348 -5.114 -3.525 1.00 51.44 206 THR A C 1
ATOM 1569 O O . THR A 1 206 ? 12.358 -5.384 -4.726 1.00 51.44 206 THR A O 1
ATOM 1572 N N . THR A 1 207 ? 11.552 -4.205 -2.982 1.00 51.66 207 THR A N 1
ATOM 1573 C CA . THR A 1 207 ? 10.905 -3.138 -3.742 1.00 51.66 207 THR A CA 1
ATOM 1574 C C . THR A 1 207 ? 11.902 -1.994 -3.915 1.00 51.66 207 THR A C 1
ATOM 1576 O O . THR A 1 207 ? 12.904 -1.886 -3.194 1.00 51.66 207 THR A O 1
ATOM 1579 N N . GLY A 1 208 ? 11.710 -1.178 -4.938 1.00 60.97 208 GLY A N 1
ATOM 1580 C CA . GLY A 1 208 ? 12.516 0.014 -5.145 1.00 60.97 208 GLY A CA 1
ATOM 1581 C C . GLY A 1 208 ? 12.447 0.502 -6.576 1.00 60.97 208 GLY A C 1
ATOM 1582 O O . GLY A 1 208 ? 11.771 -0.067 -7.426 1.00 60.97 208 GLY A O 1
ATOM 1583 N N . THR A 1 209 ? 13.194 1.559 -6.844 1.00 72.94 209 THR A N 1
ATOM 1584 C CA . THR A 1 209 ? 13.143 2.241 -8.131 1.00 72.94 209 THR A CA 1
ATOM 1585 C C . THR A 1 209 ? 14.365 1.898 -8.973 1.00 72.94 209 THR A C 1
ATOM 1587 O O . THR A 1 209 ? 15.511 2.021 -8.526 1.00 72.94 209 THR A O 1
ATOM 1590 N N . LEU A 1 210 ? 14.137 1.486 -10.218 1.00 80.25 210 LEU A N 1
ATOM 1591 C CA . LEU A 1 210 ? 15.168 1.383 -11.239 1.00 80.25 210 LEU A CA 1
ATOM 1592 C C . LEU A 1 210 ? 15.107 2.611 -12.152 1.00 80.25 210 LEU A C 1
ATOM 1594 O O . LEU A 1 210 ? 14.094 2.898 -12.778 1.00 80.25 210 LEU A O 1
ATOM 1598 N N . LYS A 1 211 ? 16.228 3.325 -12.251 1.00 83.69 211 LYS A N 1
ATOM 1599 C CA . LYS A 1 211 ? 16.346 4.515 -13.101 1.00 83.69 211 LYS A CA 1
ATOM 1600 C C . LYS A 1 211 ? 16.647 4.124 -14.542 1.00 83.69 211 LYS A C 1
ATOM 1602 O O . LYS A 1 211 ? 17.680 3.487 -14.797 1.00 83.69 211 LYS A O 1
ATOM 1607 N N . PHE A 1 212 ? 15.809 4.557 -15.470 1.00 85.81 212 PHE A N 1
ATOM 1608 C CA . PHE A 1 212 ? 16.053 4.521 -16.907 1.00 85.81 212 PHE A CA 1
ATOM 1609 C C . PHE A 1 212 ? 16.496 5.900 -17.389 1.00 85.81 212 PHE A C 1
ATOM 1611 O O . PHE A 1 212 ? 16.032 6.928 -16.903 1.00 85.81 212 PHE A O 1
ATOM 1618 N N . PHE A 1 213 ? 17.427 5.914 -18.338 1.00 82.06 213 PHE A N 1
ATOM 1619 C CA . PHE A 1 213 ? 17.934 7.136 -18.947 1.00 82.06 213 PHE A CA 1
ATOM 1620 C C . PHE A 1 213 ? 17.658 7.083 -20.437 1.00 82.06 213 PHE A C 1
ATOM 1622 O O . PHE A 1 213 ? 18.366 6.397 -21.171 1.00 82.06 213 PHE A O 1
ATOM 1629 N N . PHE A 1 214 ? 16.623 7.788 -20.857 1.00 84.50 214 PHE A N 1
ATOM 1630 C CA . PHE A 1 214 ? 16.145 7.789 -22.222 1.00 84.50 214 PHE A CA 1
ATOM 1631 C C . PHE A 1 214 ? 16.814 8.883 -23.030 1.00 84.50 214 PHE A C 1
ATOM 1633 O O . PHE A 1 214 ? 17.086 9.962 -22.515 1.00 84.50 214 PHE A O 1
ATOM 1640 N N . VAL A 1 215 ? 17.115 8.583 -24.286 1.00 82.12 215 VAL A N 1
ATOM 1641 C CA . VAL A 1 215 ? 17.860 9.462 -25.183 1.00 82.12 215 VAL A CA 1
ATOM 1642 C C . VAL A 1 215 ? 16.980 9.830 -26.367 1.00 82.12 215 VAL A C 1
ATOM 1644 O O . VAL A 1 215 ? 16.456 8.939 -27.027 1.00 82.12 215 VAL A O 1
ATOM 1647 N N . SER A 1 216 ? 16.861 11.122 -26.665 1.00 82.75 216 SER A N 1
ATOM 1648 C CA 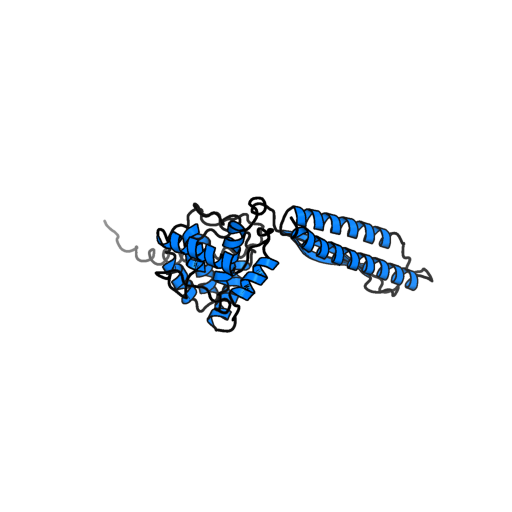. SER A 1 216 ? 16.105 11.623 -27.817 1.00 82.75 216 SER A CA 1
ATOM 1649 C C . SER A 1 216 ? 16.824 12.780 -28.512 1.00 82.75 216 SER A C 1
ATOM 1651 O O . SER A 1 216 ? 17.742 13.397 -27.959 1.00 82.75 216 SER A O 1
ATOM 1653 N N . VAL A 1 217 ? 16.432 13.058 -29.755 1.00 82.44 217 VAL A N 1
ATOM 1654 C CA . VAL A 1 217 ? 16.890 14.220 -30.526 1.00 82.44 217 VAL A CA 1
ATOM 1655 C C . VAL A 1 217 ? 15.841 15.320 -30.396 1.00 82.44 217 VAL A C 1
ATOM 1657 O O . VAL A 1 217 ? 14.667 15.076 -30.643 1.00 82.44 217 VAL A O 1
ATOM 1660 N N . THR A 1 218 ? 16.246 16.532 -30.019 1.00 78.44 218 THR A N 1
ATOM 1661 C CA . THR A 1 218 ? 15.306 17.661 -29.872 1.00 78.44 218 THR A CA 1
ATOM 1662 C C . THR A 1 218 ? 15.057 18.414 -31.174 1.00 78.44 218 THR A C 1
ATOM 1664 O O . THR A 1 218 ? 13.997 19.007 -31.349 1.00 78.44 218 THR A O 1
ATOM 1667 N N . SER A 1 219 ? 16.038 18.433 -32.078 1.00 81.88 219 SER A N 1
ATOM 1668 C CA . SER A 1 219 ? 15.939 19.098 -33.376 1.00 81.88 219 SER A CA 1
ATOM 1669 C C . SER A 1 219 ? 16.939 18.513 -34.368 1.00 81.88 219 SER A C 1
ATOM 1671 O O . SER A 1 219 ? 18.079 18.216 -34.010 1.00 81.88 219 SER A O 1
ATOM 1673 N N . CYS A 1 220 ? 16.526 18.408 -35.632 1.00 84.88 220 CYS A N 1
ATOM 1674 C CA . CYS A 1 220 ? 17.394 18.054 -36.757 1.00 84.88 220 CYS A CA 1
ATOM 1675 C C . CYS A 1 220 ? 17.872 19.255 -37.584 1.00 84.88 220 CYS A C 1
ATOM 1677 O O . CYS A 1 220 ? 18.437 19.082 -38.668 1.00 84.88 220 CYS A O 1
ATOM 1679 N N . ASP A 1 221 ? 17.698 20.472 -37.066 1.00 83.81 221 ASP A N 1
ATOM 1680 C CA . ASP A 1 221 ? 18.392 21.654 -37.572 1.00 83.81 221 ASP A CA 1
ATOM 1681 C C . ASP A 1 221 ? 19.877 21.597 -37.151 1.00 83.81 221 ASP A C 1
ATOM 1683 O O . ASP A 1 221 ? 20.157 21.510 -35.955 1.00 83.81 221 ASP A O 1
ATOM 1687 N N . PRO A 1 222 ? 20.854 21.673 -38.078 1.00 79.44 222 PRO A N 1
ATOM 1688 C CA . PRO A 1 222 ? 22.280 21.672 -37.740 1.00 79.44 222 PRO A CA 1
ATOM 1689 C C . PRO A 1 222 ? 22.693 22.703 -36.680 1.00 79.44 222 PRO A C 1
ATOM 1691 O O . PRO A 1 222 ? 23.655 22.470 -35.949 1.00 79.44 222 PRO A O 1
ATOM 1694 N N . SER A 1 223 ? 21.996 23.841 -36.610 1.00 81.25 223 SER A N 1
ATOM 1695 C CA . SER A 1 223 ? 22.272 24.926 -35.663 1.00 81.25 223 SER A CA 1
ATOM 1696 C C . SER A 1 223 ? 21.681 24.698 -34.267 1.00 81.25 223 SER A C 1
ATOM 1698 O O . SER A 1 223 ? 22.132 25.325 -33.310 1.00 81.25 223 SER A O 1
ATOM 1700 N N . GLN A 1 224 ? 20.709 23.789 -34.140 1.00 81.75 224 GLN A N 1
ATOM 1701 C CA . GLN A 1 224 ? 20.000 23.473 -32.893 1.00 81.75 224 GLN A CA 1
ATOM 1702 C C . GLN A 1 224 ? 20.067 21.986 -32.523 1.00 81.75 224 GLN A C 1
ATOM 1704 O O . GLN A 1 224 ? 19.411 21.553 -31.577 1.00 81.75 224 GLN A O 1
ATOM 1709 N N . PHE A 1 225 ? 20.846 21.196 -33.264 1.00 80.19 225 PHE A N 1
ATOM 1710 C CA . PHE A 1 225 ? 20.949 19.764 -33.050 1.00 80.19 225 PHE A CA 1
ATOM 1711 C C . PHE A 1 225 ? 21.504 19.463 -31.669 1.00 80.19 225 PHE A C 1
ATOM 1713 O O . PHE A 1 225 ? 22.647 19.795 -31.338 1.00 80.19 225 PHE A O 1
ATOM 1720 N N . GLN A 1 226 ? 20.694 18.765 -30.890 1.00 78.81 226 GLN A N 1
ATOM 1721 C CA . GLN A 1 226 ? 21.060 18.306 -29.573 1.00 78.81 226 GLN A CA 1
ATOM 1722 C C . GLN A 1 226 ? 20.446 16.934 -29.328 1.00 78.81 226 GLN A C 1
ATOM 1724 O O . GLN A 1 226 ? 19.310 16.648 -29.704 1.00 78.81 226 GLN A O 1
ATOM 1729 N N . VAL A 1 227 ? 21.237 16.094 -28.672 1.00 77.56 227 VAL A N 1
ATOM 1730 C CA . VAL A 1 227 ? 20.777 14.844 -28.085 1.00 77.56 227 VAL A CA 1
ATOM 1731 C C . VAL A 1 227 ? 20.596 15.103 -26.599 1.00 77.56 227 VAL A C 1
ATOM 1733 O O . VAL A 1 227 ? 21.533 15.553 -25.933 1.00 77.56 227 VAL A O 1
ATOM 1736 N N . VAL A 1 228 ? 19.396 14.858 -26.093 1.00 78.25 228 VAL A N 1
ATOM 1737 C CA . VAL A 1 228 ? 19.060 15.038 -24.681 1.00 78.25 228 VAL A CA 1
ATOM 1738 C C . VAL A 1 228 ? 18.885 13.691 -24.009 1.00 78.25 228 VAL A C 1
ATOM 1740 O O . VAL A 1 228 ? 18.569 12.693 -24.654 1.00 78.25 228 VAL A O 1
ATOM 1743 N N . GLN A 1 229 ? 19.114 13.681 -22.700 1.00 81.31 229 GLN A N 1
ATOM 1744 C CA . GLN A 1 229 ? 18.902 12.522 -21.854 1.00 81.31 229 GLN A CA 1
ATOM 1745 C C . GLN A 1 229 ? 17.869 12.879 -20.787 1.00 81.31 229 GLN A C 1
ATOM 1747 O O . GLN A 1 229 ? 18.066 13.835 -20.037 1.00 81.31 229 GLN A O 1
ATOM 1752 N N . THR A 1 230 ? 16.789 12.112 -20.708 1.00 81.50 230 THR A N 1
ATOM 1753 C CA . THR A 1 230 ? 15.753 12.233 -19.679 1.00 81.50 230 THR A CA 1
ATOM 1754 C C . THR A 1 230 ? 15.831 11.044 -18.731 1.00 81.50 230 THR A C 1
ATOM 1756 O O . THR A 1 230 ? 16.146 9.927 -19.137 1.00 81.50 230 THR A O 1
ATOM 1759 N N . GLN A 1 231 ? 15.600 11.279 -17.441 1.00 83.06 231 GLN A N 1
ATOM 1760 C CA . GLN A 1 231 ? 15.506 10.204 -16.455 1.00 83.06 231 GLN A CA 1
ATOM 1761 C C . GLN A 1 231 ? 14.035 9.858 -16.244 1.00 83.06 231 GLN A C 1
ATOM 1763 O O . GLN A 1 231 ? 13.211 10.756 -16.087 1.00 83.06 231 GLN A O 1
ATOM 1768 N N . GLN A 1 232 ? 13.732 8.568 -16.198 1.00 88.44 232 GLN A N 1
ATOM 1769 C CA . GLN A 1 232 ? 12.441 8.056 -15.763 1.00 88.44 232 GLN A CA 1
ATOM 1770 C C . GLN A 1 232 ? 12.678 6.968 -14.723 1.00 88.44 232 GLN A C 1
ATOM 1772 O O . GLN A 1 232 ? 13.552 6.110 -14.870 1.00 88.44 232 GLN A O 1
ATOM 1777 N N . ASP A 1 233 ? 11.886 7.030 -13.670 1.00 84.00 233 ASP A N 1
ATOM 1778 C CA . ASP A 1 233 ? 11.972 6.149 -12.522 1.00 84.00 233 ASP A CA 1
ATOM 1779 C C . ASP A 1 233 ? 10.897 5.068 -12.673 1.00 84.00 233 ASP A C 1
ATOM 1781 O O . ASP A 1 233 ? 9.712 5.378 -12.755 1.00 84.00 233 ASP A O 1
ATOM 1785 N N . VAL A 1 234 ? 11.317 3.804 -12.770 1.00 81.31 234 VAL A N 1
ATOM 1786 C CA . VAL A 1 234 ? 10.422 2.649 -12.941 1.00 81.31 234 VAL A CA 1
ATOM 1787 C C . VAL A 1 234 ? 10.455 1.819 -11.667 1.00 81.31 234 VAL A C 1
ATOM 1789 O O . VAL A 1 234 ? 11.529 1.423 -11.202 1.00 81.31 234 VAL A O 1
ATOM 1792 N N . GLN A 1 235 ? 9.290 1.575 -11.077 1.00 77.44 235 GLN A N 1
ATOM 1793 C CA . GLN A 1 235 ? 9.188 0.796 -9.848 1.00 77.44 235 GLN A CA 1
ATOM 1794 C C . GLN A 1 235 ? 9.334 -0.699 -10.142 1.00 77.44 235 GLN A C 1
ATOM 1796 O O . GLN A 1 235 ? 8.763 -1.213 -11.099 1.00 77.44 235 GLN A O 1
ATOM 1801 N N . TYR A 1 236 ? 10.081 -1.409 -9.297 1.00 72.06 236 TYR A N 1
ATOM 1802 C CA . TYR A 1 236 ? 10.079 -2.866 -9.263 1.00 72.06 236 TYR A CA 1
ATOM 1803 C C . TYR A 1 236 ? 9.586 -3.368 -7.915 1.00 72.06 236 TYR A C 1
ATOM 1805 O O . TYR A 1 236 ? 9.883 -2.791 -6.870 1.00 72.06 236 TYR A O 1
ATOM 1813 N N . PHE A 1 237 ? 8.878 -4.490 -7.954 1.00 62.00 237 PHE A N 1
ATOM 1814 C CA . PHE A 1 237 ? 8.200 -5.052 -6.787 1.00 62.00 237 PHE A CA 1
ATOM 1815 C C . PHE A 1 237 ? 8.801 -6.373 -6.303 1.00 62.00 237 PHE A C 1
ATOM 1817 O O . PHE A 1 237 ? 8.515 -6.811 -5.200 1.00 62.00 237 PHE A O 1
ATOM 1824 N N . ASN A 1 238 ? 9.683 -7.009 -7.083 1.00 59.25 238 ASN A N 1
ATOM 1825 C CA . ASN A 1 238 ? 10.421 -8.178 -6.616 1.00 59.25 238 ASN A CA 1
ATOM 1826 C C . ASN A 1 238 ? 11.758 -8.372 -7.366 1.00 59.25 238 ASN A C 1
ATOM 1828 O O . ASN A 1 238 ? 12.056 -7.709 -8.361 1.00 59.25 238 ASN A O 1
ATOM 1832 N N . LYS A 1 239 ? 12.594 -9.321 -6.912 1.00 65.31 239 LYS A N 1
ATOM 1833 C CA . LYS A 1 239 ? 13.908 -9.616 -7.528 1.00 65.31 239 LYS A CA 1
ATOM 1834 C C . LYS A 1 239 ? 13.819 -10.119 -8.978 1.00 65.31 239 LYS A C 1
ATOM 1836 O O . LYS A 1 239 ? 14.774 -9.916 -9.726 1.00 65.31 239 LYS A O 1
ATOM 1841 N N . LYS A 1 240 ? 12.738 -10.811 -9.364 1.00 72.44 240 LYS A N 1
ATOM 1842 C CA . LYS A 1 240 ? 12.518 -11.319 -10.732 1.00 72.44 240 LYS A CA 1
ATOM 1843 C C . LYS A 1 240 ? 12.173 -10.150 -11.655 1.00 72.44 240 LYS A C 1
ATOM 1845 O O . LYS A 1 240 ? 12.869 -9.963 -12.648 1.00 72.44 240 LYS A O 1
ATOM 1850 N N . HIS A 1 241 ? 11.224 -9.308 -11.249 1.00 73.81 241 HIS A N 1
ATOM 1851 C CA . HIS A 1 241 ? 10.850 -8.082 -11.942 1.00 73.81 241 HIS A CA 1
ATOM 1852 C C . HIS A 1 241 ? 12.048 -7.130 -12.073 1.00 73.81 241 HIS A C 1
ATOM 1854 O O . HIS A 1 241 ? 12.393 -6.733 -13.180 1.00 73.81 241 HIS A O 1
ATOM 1860 N N . LYS A 1 242 ? 12.810 -6.892 -10.993 1.00 79.31 242 LYS A N 1
ATOM 1861 C CA . LYS A 1 242 ? 14.059 -6.112 -11.055 1.00 79.31 242 LYS A CA 1
ATOM 1862 C C . LYS A 1 242 ? 15.039 -6.656 -12.096 1.00 79.31 242 LYS A C 1
ATOM 1864 O O . LYS A 1 242 ? 15.586 -5.890 -12.880 1.00 79.31 242 LYS A O 1
ATOM 1869 N N . LYS A 1 243 ? 15.284 -7.972 -12.110 1.00 81.94 243 LYS A N 1
ATOM 1870 C CA . LYS A 1 243 ? 16.175 -8.604 -13.100 1.00 81.94 243 LYS A CA 1
ATOM 1871 C C . LYS A 1 243 ? 15.638 -8.475 -14.526 1.00 81.94 243 LYS A C 1
ATOM 1873 O O . LYS A 1 243 ? 16.441 -8.329 -15.445 1.00 81.94 243 LYS A O 1
ATOM 1878 N N . CYS A 1 244 ? 14.319 -8.537 -14.700 1.00 83.06 244 CYS A N 1
ATOM 1879 C CA . CYS A 1 244 ? 13.658 -8.311 -15.980 1.00 83.06 244 CYS A CA 1
ATOM 1880 C C . CYS A 1 244 ? 13.893 -6.872 -16.457 1.00 83.06 244 CYS A C 1
ATOM 1882 O O . CYS A 1 244 ? 14.501 -6.676 -17.507 1.00 83.06 244 CYS A O 1
ATOM 1884 N N . LEU A 1 245 ? 13.583 -5.874 -15.625 1.00 85.06 245 LEU A N 1
ATOM 1885 C CA . LEU A 1 245 ? 13.824 -4.464 -15.940 1.00 85.06 245 LEU A CA 1
ATOM 1886 C C . LEU A 1 245 ? 15.311 -4.152 -16.166 1.00 85.06 245 LEU A C 1
ATOM 1888 O O . LEU A 1 245 ? 15.661 -3.389 -17.061 1.00 85.06 245 LEU A O 1
ATOM 1892 N N . GLU A 1 246 ? 16.228 -4.760 -15.405 1.00 88.25 246 GLU A N 1
ATOM 1893 C CA . GLU A 1 246 ? 17.672 -4.628 -15.642 1.00 88.25 246 GLU A CA 1
ATOM 1894 C C . GLU A 1 246 ? 18.094 -5.205 -17.002 1.00 88.25 246 GLU A C 1
ATOM 1896 O O . GLU A 1 246 ? 19.050 -4.714 -17.611 1.00 88.25 246 GLU A O 1
ATOM 1901 N N . LYS A 1 247 ? 17.411 -6.251 -17.481 1.00 91.38 247 LYS A N 1
ATOM 1902 C CA . LYS A 1 247 ? 17.626 -6.819 -18.813 1.00 91.38 247 LYS A CA 1
ATOM 1903 C C . LYS A 1 247 ? 17.060 -5.891 -19.890 1.00 91.38 247 LYS A C 1
ATOM 1905 O O . LYS A 1 247 ? 17.817 -5.560 -20.799 1.00 91.38 247 LYS A O 1
ATOM 1910 N N . ALA A 1 248 ? 15.821 -5.419 -19.743 1.00 89.38 248 ALA A N 1
ATOM 1911 C CA . ALA A 1 248 ? 15.195 -4.442 -20.641 1.00 89.38 248 ALA A CA 1
ATOM 1912 C C . ALA A 1 248 ? 16.068 -3.183 -20.777 1.00 89.38 248 ALA A C 1
ATOM 1914 O O . ALA A 1 248 ? 16.480 -2.802 -21.873 1.00 89.38 248 ALA A O 1
ATOM 1915 N N . LYS A 1 249 ? 16.518 -2.627 -19.643 1.00 87.25 249 LYS A N 1
ATOM 1916 C CA . LYS A 1 249 ? 17.466 -1.507 -19.594 1.00 87.25 249 LYS A CA 1
ATOM 1917 C C . LYS A 1 249 ? 18.760 -1.792 -20.360 1.00 87.25 249 LYS A C 1
ATOM 1919 O O . LYS A 1 249 ? 19.230 -0.949 -21.123 1.00 87.25 249 LYS A O 1
ATOM 1924 N N . LYS A 1 250 ? 19.365 -2.970 -20.172 1.00 85.88 250 LYS A N 1
ATOM 1925 C CA . LYS A 1 250 ? 20.596 -3.351 -20.888 1.00 85.88 250 LYS A CA 1
ATOM 1926 C C . LYS A 1 250 ? 20.375 -3.487 -22.393 1.00 85.88 250 LYS A C 1
ATOM 1928 O O . LYS A 1 250 ? 21.274 -3.123 -23.153 1.00 85.88 250 LYS A O 1
ATOM 1933 N N . GLU A 1 251 ? 19.242 -4.027 -22.832 1.00 88.94 251 GLU A N 1
ATOM 1934 C CA . GLU A 1 251 ? 18.921 -4.129 -24.259 1.00 88.94 251 GLU A CA 1
ATOM 1935 C C . GLU A 1 251 ? 18.661 -2.750 -24.873 1.00 88.94 251 GLU A C 1
ATOM 1937 O O . GLU A 1 251 ? 19.260 -2.430 -25.903 1.00 88.94 251 GLU A O 1
ATOM 1942 N N . TYR A 1 252 ? 17.925 -1.875 -24.184 1.00 89.00 252 TYR A N 1
ATOM 1943 C CA . TYR A 1 252 ? 17.775 -0.471 -24.568 1.00 89.00 252 TYR A CA 1
ATOM 1944 C C . TYR A 1 252 ? 19.126 0.235 -24.747 1.00 89.00 252 TYR A C 1
ATOM 1946 O O . TYR A 1 252 ? 19.419 0.779 -25.813 1.00 89.00 252 TYR A O 1
ATOM 1954 N N . GLU A 1 253 ? 20.021 0.147 -23.757 1.00 82.25 253 GLU A N 1
ATOM 1955 C CA . GLU A 1 253 ? 21.358 0.748 -23.847 1.00 82.25 253 GLU A CA 1
ATOM 1956 C C . GLU A 1 253 ? 22.165 0.212 -25.045 1.00 82.25 253 GLU A C 1
ATOM 1958 O O . GLU A 1 253 ? 22.965 0.942 -25.642 1.00 82.25 253 GLU A O 1
ATOM 1963 N N . LYS A 1 254 ? 21.983 -1.062 -25.422 1.00 83.31 254 LYS A N 1
ATOM 1964 C CA . LYS A 1 254 ? 22.607 -1.637 -26.624 1.00 83.31 254 LYS A CA 1
ATOM 1965 C C . LYS A 1 254 ? 21.988 -1.076 -27.905 1.00 83.31 254 LYS A C 1
ATOM 1967 O O . LYS A 1 254 ? 22.752 -0.765 -28.824 1.00 83.31 254 LYS A O 1
ATOM 1972 N N . ARG A 1 255 ? 20.657 -0.954 -27.984 1.00 85.19 255 ARG A N 1
ATOM 1973 C CA . ARG A 1 255 ? 19.924 -0.372 -29.127 1.00 85.19 255 ARG A CA 1
ATOM 1974 C C . ARG A 1 255 ? 20.343 1.084 -29.347 1.00 85.19 255 ARG A C 1
ATOM 1976 O O . ARG A 1 255 ? 20.871 1.406 -30.412 1.00 85.19 255 ARG A O 1
ATOM 1983 N N . VAL A 1 256 ? 20.313 1.910 -28.300 1.00 84.50 256 VAL A N 1
ATOM 1984 C CA . VAL A 1 256 ? 20.772 3.312 -28.334 1.00 84.50 256 VAL A CA 1
ATOM 1985 C C . VAL A 1 256 ? 22.229 3.422 -28.791 1.00 84.50 256 VAL A C 1
ATOM 1987 O O . VAL A 1 256 ? 22.551 4.203 -29.689 1.00 84.50 256 VAL A O 1
ATOM 1990 N N . LYS A 1 257 ? 23.136 2.592 -28.252 1.00 82.19 257 LYS A N 1
ATOM 1991 C CA . LYS A 1 257 ? 24.541 2.562 -28.706 1.00 82.19 257 LYS A CA 1
ATOM 1992 C C . LYS A 1 257 ? 24.670 2.205 -30.188 1.00 82.19 257 LYS A C 1
ATOM 1994 O O . LYS A 1 257 ? 25.591 2.698 -30.837 1.00 82.19 257 LYS A O 1
ATOM 1999 N N . LYS A 1 258 ? 23.803 1.348 -30.742 1.00 84.31 258 LYS A N 1
ATOM 2000 C CA . LYS A 1 258 ? 23.789 1.047 -32.185 1.00 84.31 258 LYS A CA 1
ATOM 2001 C C . LYS A 1 258 ? 23.312 2.252 -32.997 1.00 84.31 258 LYS A C 1
ATOM 2003 O O . LYS A 1 258 ? 23.965 2.563 -33.993 1.00 84.31 258 LYS A O 1
ATOM 2008 N N . CYS A 1 259 ? 22.269 2.953 -32.555 1.00 80.12 259 CYS A N 1
ATOM 2009 C CA . CYS A 1 259 ? 21.784 4.172 -33.206 1.00 80.12 259 CYS A CA 1
ATOM 2010 C C . CYS A 1 259 ? 22.877 5.255 -33.252 1.00 80.12 259 CYS A C 1
ATOM 2012 O O . CYS A 1 259 ? 23.239 5.744 -34.324 1.00 80.12 259 CYS A O 1
ATOM 2014 N N . LEU A 1 260 ? 23.518 5.530 -32.111 1.00 78.19 260 LEU A N 1
ATOM 2015 C CA . LEU A 1 260 ? 24.538 6.578 -31.966 1.00 78.19 260 LEU A CA 1
ATOM 2016 C C . LEU A 1 260 ? 25.886 6.269 -32.647 1.00 78.19 260 LEU A C 1
ATOM 2018 O O . LEU A 1 260 ? 26.722 7.161 -32.799 1.00 78.19 260 LEU A O 1
ATOM 2022 N N . LYS A 1 261 ? 26.132 5.031 -33.103 1.00 77.06 261 LYS A N 1
ATOM 2023 C CA . LYS A 1 261 ? 27.338 4.706 -33.896 1.00 77.06 261 LYS A CA 1
ATOM 2024 C C . LYS A 1 261 ? 27.374 5.443 -35.235 1.00 77.06 261 LYS A C 1
ATOM 2026 O O . LYS A 1 261 ? 28.459 5.640 -35.793 1.00 77.06 261 LYS A O 1
ATOM 2031 N N . LYS A 1 262 ? 26.216 5.852 -35.759 1.00 67.81 262 LYS A N 1
ATOM 2032 C CA . LYS A 1 262 ? 26.114 6.667 -36.970 1.00 67.81 262 LYS A CA 1
ATOM 2033 C C . LYS A 1 262 ? 26.567 8.096 -36.637 1.00 67.81 262 LYS A C 1
ATOM 2035 O O . LYS A 1 262 ? 25.789 8.921 -36.181 1.00 67.81 262 LYS A O 1
ATOM 2040 N N . LYS A 1 263 ? 27.856 8.391 -36.840 1.00 65.50 263 LYS A N 1
ATOM 2041 C CA . LYS A 1 263 ? 28.418 9.728 -36.580 1.00 65.50 263 LYS A CA 1
ATOM 2042 C C . LYS A 1 263 ? 27.727 10.786 -37.448 1.00 65.50 263 LYS A C 1
ATOM 2044 O O . LYS A 1 263 ? 27.871 10.765 -38.673 1.00 65.50 263 LYS A O 1
ATOM 2049 N N . LEU A 1 264 ? 27.051 11.735 -36.808 1.00 71.88 264 LEU A N 1
ATOM 2050 C CA . LEU A 1 264 ? 26.536 12.946 -37.442 1.00 71.88 264 LEU A CA 1
ATOM 2051 C C . LEU A 1 264 ? 27.627 14.016 -37.489 1.00 71.88 264 LEU A C 1
ATOM 2053 O O . LEU A 1 264 ? 28.361 14.223 -36.523 1.00 71.88 264 LEU A O 1
ATOM 2057 N N . LYS A 1 265 ? 27.754 14.685 -38.636 1.00 74.19 265 LYS A N 1
ATOM 2058 C CA . LYS A 1 265 ? 28.643 15.837 -38.813 1.00 74.19 265 LYS A CA 1
ATOM 2059 C C . LYS A 1 265 ? 27.789 17.032 -39.239 1.00 74.19 265 LYS A C 1
ATOM 2061 O O . LYS A 1 265 ? 27.175 16.926 -40.295 1.00 74.19 265 LYS A O 1
ATOM 2066 N N . PRO A 1 266 ? 27.773 18.153 -38.496 1.00 66.00 266 PRO A N 1
ATOM 2067 C CA . PRO A 1 266 ? 26.909 19.305 -38.795 1.00 66.00 266 PRO A CA 1
ATOM 2068 C C . PRO A 1 266 ? 27.086 19.909 -40.198 1.00 66.00 266 PRO A C 1
ATOM 2070 O O . PRO A 1 266 ? 26.165 20.506 -40.735 1.00 66.00 266 PRO A O 1
ATOM 2073 N N . LEU A 1 267 ? 28.262 19.727 -40.811 1.00 73.88 267 LEU A N 1
ATOM 2074 C CA . LEU A 1 267 ? 28.589 20.206 -42.162 1.00 73.88 267 LEU A CA 1
ATOM 2075 C C . LEU A 1 267 ? 28.309 19.170 -43.268 1.00 73.88 267 LEU A C 1
ATOM 2077 O O . LEU A 1 267 ? 28.711 19.362 -44.414 1.00 73.88 267 LEU A O 1
ATOM 2081 N N . ASP A 1 268 ? 27.688 18.037 -42.937 1.00 80.12 268 ASP A N 1
ATOM 2082 C CA . ASP A 1 268 ? 27.331 17.016 -43.919 1.00 80.12 268 ASP A CA 1
ATOM 2083 C C . ASP A 1 268 ? 26.102 17.473 -44.727 1.00 80.12 268 ASP A C 1
ATOM 2085 O O . ASP A 1 268 ? 25.061 17.750 -44.132 1.00 80.12 268 ASP A O 1
ATOM 2089 N N . PRO A 1 269 ? 26.150 17.509 -46.071 1.00 81.25 269 PRO A N 1
ATOM 2090 C CA . PRO A 1 269 ? 24.988 17.870 -46.889 1.00 81.25 269 PRO A CA 1
ATOM 2091 C C . PRO A 1 269 ? 23.795 16.915 -46.708 1.00 81.25 269 PRO A C 1
ATOM 2093 O O . PRO A 1 269 ? 22.675 17.256 -47.076 1.00 81.25 269 PRO A O 1
ATOM 2096 N N . LYS A 1 270 ? 24.008 15.727 -46.122 1.00 85.25 270 LYS A N 1
ATOM 2097 C CA . LYS A 1 270 ? 22.958 14.772 -45.738 1.00 85.25 270 LYS A CA 1
ATOM 2098 C C . LYS A 1 270 ? 22.630 14.808 -44.240 1.00 85.25 270 LYS A C 1
ATOM 2100 O O . LYS A 1 270 ? 22.022 13.862 -43.745 1.00 85.25 270 LYS A O 1
ATOM 2105 N N . PHE A 1 271 ? 23.038 15.848 -43.508 1.00 85.44 271 PHE A N 1
ATOM 2106 C CA . PHE A 1 271 ? 22.855 15.943 -42.057 1.00 85.44 271 PHE A CA 1
ATOM 2107 C C . PHE A 1 271 ? 21.403 15.728 -41.639 1.00 85.44 271 PHE A C 1
ATOM 2109 O O . PHE A 1 271 ? 21.147 14.849 -40.826 1.00 85.44 271 PHE A O 1
ATOM 2116 N N . LYS A 1 272 ? 20.468 16.473 -42.243 1.00 85.12 272 LYS A N 1
ATOM 2117 C CA . LYS A 1 272 ? 19.043 16.412 -41.898 1.00 85.12 272 LYS A CA 1
ATOM 2118 C C . LYS A 1 272 ? 18.488 14.988 -42.013 1.00 85.12 272 LYS A C 1
ATOM 2120 O O . LYS A 1 272 ? 18.028 14.441 -41.026 1.00 85.12 272 LYS A O 1
ATOM 2125 N N . SER A 1 273 ? 18.679 14.343 -43.165 1.00 87.19 273 SER A N 1
ATOM 2126 C CA . SER A 1 273 ? 18.238 12.958 -43.393 1.00 87.19 273 SER A CA 1
ATOM 2127 C C . SER A 1 273 ? 18.918 11.941 -42.463 1.00 87.19 273 SER A C 1
ATOM 2129 O O . SER A 1 273 ? 18.294 10.979 -42.022 1.00 87.19 273 SER A O 1
ATOM 2131 N N . LYS A 1 274 ? 20.202 12.133 -42.133 1.00 86.69 274 LYS A N 1
ATOM 2132 C CA . LYS A 1 274 ? 20.894 11.268 -41.165 1.00 86.69 274 LYS A CA 1
ATOM 2133 C C . LYS A 1 274 ? 20.412 11.497 -39.732 1.00 86.69 274 LYS A C 1
ATOM 2135 O O . LYS A 1 274 ? 20.482 10.567 -38.936 1.00 86.69 274 LYS A O 1
ATOM 2140 N N . CYS A 1 275 ? 20.003 12.721 -39.408 1.00 87.69 275 CYS A N 1
ATOM 2141 C CA . CYS A 1 275 ? 19.463 13.087 -38.111 1.00 87.69 275 CYS A CA 1
ATOM 2142 C C . CYS A 1 275 ? 18.055 12.524 -37.927 1.00 87.69 275 CYS A C 1
ATOM 2144 O O . CYS A 1 275 ? 17.820 11.882 -36.915 1.00 87.69 275 CYS A O 1
ATOM 2146 N N . GLU A 1 276 ? 17.185 12.655 -38.932 1.00 89.56 276 GLU A N 1
ATOM 2147 C CA . GLU A 1 276 ? 15.858 12.021 -38.956 1.00 89.56 276 GLU A CA 1
ATOM 2148 C C . GLU A 1 276 ? 16.003 10.501 -38.767 1.00 89.56 276 GLU A C 1
ATOM 2150 O O . GLU A 1 276 ? 15.470 9.944 -37.822 1.00 89.56 276 GLU A O 1
ATOM 2155 N N . SER A 1 277 ? 16.906 9.847 -39.511 1.00 90.00 277 SER A N 1
ATOM 2156 C CA . SER A 1 277 ? 17.185 8.412 -39.310 1.00 90.00 277 SER A CA 1
ATOM 2157 C C . SER A 1 277 ? 17.759 8.056 -37.926 1.00 90.00 277 SER A C 1
ATOM 2159 O O . SER A 1 277 ? 17.687 6.895 -37.515 1.00 90.00 277 SER A O 1
ATOM 2161 N N . LEU A 1 278 ? 18.414 8.996 -37.235 1.00 87.00 278 LEU A N 1
ATOM 2162 C CA . LEU A 1 278 ? 18.853 8.790 -35.854 1.00 87.00 278 LEU A CA 1
ATOM 2163 C C . LEU A 1 278 ? 17.675 8.943 -34.890 1.00 87.00 278 LEU A C 1
ATOM 2165 O O . LEU A 1 278 ? 17.589 8.151 -33.958 1.00 87.00 278 LEU A O 1
ATOM 2169 N N . GLN A 1 279 ? 16.821 9.940 -35.110 1.00 89.25 279 GLN A N 1
ATOM 2170 C CA . GLN A 1 279 ? 15.612 10.169 -34.333 1.00 89.25 279 GLN A CA 1
ATOM 2171 C C . GLN A 1 279 ? 14.696 8.945 -34.409 1.00 89.25 279 GLN A C 1
ATOM 2173 O O . GLN A 1 279 ? 14.446 8.359 -33.362 1.00 89.25 279 GLN A O 1
ATOM 2178 N N . ASP A 1 280 ? 14.360 8.480 -35.616 1.00 92.19 280 ASP A N 1
ATOM 2179 C CA . ASP A 1 280 ? 13.536 7.281 -35.831 1.00 92.19 280 ASP A CA 1
ATOM 2180 C C . ASP A 1 280 ? 14.124 6.068 -35.086 1.00 92.19 280 ASP A C 1
ATOM 2182 O O . ASP A 1 280 ? 13.446 5.384 -34.338 1.00 92.19 280 ASP A O 1
ATOM 2186 N N . CYS A 1 281 ? 15.442 5.850 -35.184 1.00 90.69 281 CYS A N 1
ATOM 2187 C CA . CYS A 1 281 ? 16.112 4.736 -34.498 1.00 90.69 281 CYS A CA 1
ATOM 2188 C C . CYS A 1 281 ? 16.019 4.820 -32.964 1.00 90.69 281 CYS A C 1
ATOM 2190 O O . CYS A 1 281 ? 16.007 3.794 -32.283 1.00 90.69 281 CYS A O 1
ATOM 2192 N N . LEU A 1 282 ? 16.055 6.032 -32.402 1.00 87.12 282 LEU A N 1
ATOM 2193 C CA . LEU A 1 282 ? 15.944 6.245 -30.959 1.00 87.12 282 LEU A CA 1
ATOM 2194 C C . LEU A 1 282 ? 14.492 6.132 -30.482 1.00 87.12 282 LEU A C 1
ATOM 2196 O O . LEU A 1 282 ? 14.290 5.650 -29.369 1.00 87.12 282 LEU A O 1
ATOM 2200 N N . GLU A 1 283 ? 13.528 6.543 -31.308 1.00 92.69 283 GLU A N 1
ATOM 2201 C CA . GLU A 1 283 ? 12.090 6.353 -31.084 1.00 92.69 283 GLU A CA 1
ATOM 2202 C C . GLU A 1 283 ? 11.729 4.861 -31.133 1.00 92.69 283 GLU A C 1
ATOM 2204 O O . GLU A 1 283 ? 11.215 4.353 -30.142 1.00 92.69 283 GLU A O 1
ATOM 2209 N N . ASP A 1 284 ? 12.164 4.115 -32.155 1.00 93.44 284 ASP A N 1
ATOM 2210 C CA . ASP A 1 284 ? 11.993 2.653 -32.231 1.00 93.44 284 ASP A CA 1
ATOM 2211 C C . ASP A 1 284 ? 12.576 1.952 -30.990 1.00 93.44 284 ASP A C 1
ATOM 2213 O O . ASP A 1 284 ? 11.973 1.073 -30.379 1.00 93.44 284 ASP A O 1
ATOM 2217 N N . ALA A 1 285 ? 13.783 2.357 -30.572 1.00 89.62 285 ALA A N 1
ATOM 2218 C CA . ALA A 1 285 ? 14.414 1.791 -29.385 1.00 89.62 285 ALA A CA 1
ATOM 2219 C C . ALA A 1 285 ? 13.649 2.121 -28.097 1.00 89.62 285 ALA A C 1
ATOM 2221 O O . ALA A 1 285 ? 13.765 1.361 -27.135 1.00 89.62 285 ALA A O 1
ATOM 2222 N N . ARG A 1 286 ? 12.952 3.265 -28.055 1.00 92.50 286 ARG A N 1
ATOM 2223 C CA . ARG A 1 286 ? 12.123 3.694 -26.929 1.00 92.50 286 ARG A CA 1
ATOM 2224 C C . ARG A 1 286 ? 10.834 2.879 -26.872 1.00 92.50 286 ARG A C 1
ATOM 2226 O O . ARG A 1 286 ? 10.541 2.363 -25.803 1.00 92.50 286 ARG A O 1
ATOM 2233 N N . GLU A 1 287 ? 10.137 2.732 -27.993 1.00 93.62 287 GLU A N 1
ATOM 2234 C CA . GLU A 1 287 ? 8.929 1.906 -28.083 1.00 93.62 287 GLU A CA 1
ATOM 2235 C C . GLU A 1 287 ? 9.234 0.461 -27.670 1.00 93.62 287 GLU A C 1
ATOM 2237 O O . GLU A 1 287 ? 8.621 -0.050 -26.742 1.00 93.62 287 GLU A O 1
ATOM 2242 N N . GLU A 1 288 ? 10.297 -0.148 -28.214 1.00 93.06 288 GLU A N 1
ATOM 2243 C CA . GLU A 1 288 ? 10.656 -1.531 -27.862 1.00 93.06 288 GLU A CA 1
ATOM 2244 C C . GLU A 1 288 ? 10.978 -1.729 -26.370 1.00 93.06 288 GLU A C 1
ATOM 2246 O O . GLU A 1 288 ? 10.796 -2.825 -25.847 1.00 93.06 288 GLU A O 1
ATOM 2251 N N . VAL A 1 289 ? 11.531 -0.724 -25.676 1.00 92.31 289 VAL A N 1
ATOM 2252 C CA . VAL A 1 289 ? 11.787 -0.865 -24.232 1.00 92.31 289 VAL A CA 1
ATOM 2253 C C . VAL A 1 289 ? 10.557 -0.548 -23.391 1.00 92.31 289 VAL A C 1
ATOM 2255 O O . VAL A 1 289 ? 10.465 -1.083 -22.294 1.00 92.31 289 VAL A O 1
ATOM 2258 N N . ASP A 1 290 ? 9.639 0.293 -23.868 1.00 91.06 290 ASP A N 1
ATOM 2259 C CA . ASP A 1 290 ? 8.345 0.475 -23.209 1.00 91.06 290 ASP A CA 1
ATOM 2260 C C . ASP A 1 290 ? 7.549 -0.839 -23.273 1.00 91.06 290 ASP A C 1
ATOM 2262 O O . ASP A 1 290 ? 7.098 -1.303 -22.226 1.00 91.06 290 ASP A O 1
ATOM 2266 N N . ASP A 1 291 ? 7.541 -1.513 -24.430 1.00 90.56 291 ASP A N 1
ATOM 2267 C CA . ASP A 1 291 ? 6.992 -2.868 -24.587 1.00 90.56 291 ASP A CA 1
ATOM 2268 C C . ASP A 1 291 ? 7.715 -3.878 -23.673 1.00 90.56 291 ASP A C 1
ATOM 2270 O O . ASP A 1 291 ? 7.075 -4.623 -22.938 1.00 90.56 291 ASP A O 1
ATOM 2274 N N . ASP A 1 292 ? 9.061 -3.882 -23.644 1.00 89.50 292 ASP A N 1
ATOM 2275 C CA . ASP A 1 292 ? 9.828 -4.773 -22.753 1.00 89.50 292 ASP A CA 1
ATOM 2276 C C . ASP A 1 292 ? 9.518 -4.496 -21.258 1.00 89.50 292 ASP A C 1
ATOM 2278 O O . ASP A 1 292 ? 9.603 -5.403 -20.427 1.00 89.50 292 ASP A O 1
ATOM 2282 N N . ILE A 1 293 ? 9.228 -3.242 -20.881 1.00 86.19 293 ILE A N 1
ATOM 2283 C CA . ILE A 1 293 ? 8.843 -2.864 -19.512 1.00 86.19 293 ILE A CA 1
ATOM 2284 C C . ILE A 1 293 ? 7.443 -3.399 -19.201 1.00 86.19 293 ILE A C 1
ATOM 2286 O O . ILE A 1 293 ? 7.271 -3.997 -18.139 1.00 86.19 293 ILE A O 1
ATOM 2290 N N . GLU A 1 294 ? 6.481 -3.232 -20.107 1.00 83.38 294 GLU A N 1
ATOM 2291 C CA . GLU A 1 294 ? 5.119 -3.766 -19.980 1.00 83.38 294 GLU A CA 1
ATOM 2292 C C . GLU A 1 294 ? 5.125 -5.304 -19.900 1.00 83.38 294 GLU A C 1
ATOM 2294 O O . GLU A 1 294 ? 4.603 -5.880 -18.946 1.00 83.38 294 GLU A O 1
ATOM 2299 N N . ASP A 1 295 ? 5.878 -5.977 -20.771 1.00 82.25 295 ASP A N 1
ATOM 2300 C CA . ASP A 1 295 ? 6.101 -7.427 -20.714 1.00 82.25 295 ASP A CA 1
ATOM 2301 C C . ASP A 1 295 ? 6.727 -7.868 -19.379 1.00 82.25 295 ASP A C 1
ATOM 2303 O O . ASP A 1 295 ? 6.441 -8.949 -18.854 1.00 82.25 295 ASP A O 1
ATOM 2307 N N . CYS A 1 296 ? 7.628 -7.058 -18.814 1.00 77.69 296 CYS A N 1
ATOM 2308 C CA . CYS A 1 296 ? 8.219 -7.328 -17.506 1.00 77.69 296 CYS A CA 1
ATOM 2309 C C . CYS A 1 296 ? 7.212 -7.175 -16.360 1.00 77.69 296 CYS A C 1
ATOM 2311 O O . CYS A 1 296 ? 7.381 -7.859 -15.341 1.00 77.69 296 CYS A O 1
ATOM 2313 N N . HIS A 1 297 ? 6.200 -6.317 -16.515 1.00 69.81 297 HIS A N 1
ATOM 2314 C CA . HIS A 1 297 ? 5.069 -6.252 -15.598 1.00 69.81 297 HIS A CA 1
ATOM 2315 C C . HIS A 1 297 ? 4.263 -7.551 -15.684 1.00 69.81 297 HIS A C 1
ATOM 2317 O O . HIS A 1 297 ? 4.115 -8.217 -14.662 1.00 69.81 297 HIS A O 1
ATOM 2323 N N . ASP A 1 298 ? 3.902 -8.004 -16.884 1.00 61.53 298 ASP A N 1
ATOM 2324 C CA . ASP A 1 298 ? 3.102 -9.221 -17.088 1.00 61.53 298 ASP A CA 1
ATOM 2325 C C . ASP A 1 298 ? 3.828 -10.513 -16.672 1.00 61.53 298 ASP A C 1
ATOM 2327 O O . ASP A 1 298 ? 3.257 -11.402 -16.039 1.00 61.53 298 ASP A O 1
ATOM 2331 N N . GLN A 1 299 ? 5.129 -10.627 -16.954 1.00 54.16 299 GLN A N 1
ATOM 2332 C CA . GLN A 1 299 ? 5.958 -11.762 -16.512 1.00 54.16 299 GLN A CA 1
ATOM 2333 C C . GLN A 1 299 ? 6.303 -11.705 -15.017 1.00 54.16 299 GLN A C 1
ATOM 2335 O O . GLN A 1 299 ? 6.738 -12.707 -14.425 1.00 54.16 299 GLN A O 1
ATOM 2340 N N . GLY A 1 300 ? 6.166 -10.524 -14.415 1.00 44.28 300 GLY A N 1
ATOM 2341 C CA . GLY A 1 300 ? 6.228 -10.314 -12.976 1.00 44.28 300 GLY A CA 1
ATOM 2342 C C . GLY A 1 300 ? 5.015 -10.883 -12.237 1.00 44.28 300 GLY A C 1
ATOM 2343 O O . GLY A 1 300 ? 5.195 -11.217 -11.069 1.00 44.28 300 GLY A O 1
ATOM 2344 N N . SER A 1 301 ? 3.889 -11.041 -12.946 1.00 38.91 301 SER A N 1
ATOM 2345 C CA . SER A 1 301 ? 2.559 -11.493 -12.488 1.00 38.91 301 SER A CA 1
ATOM 2346 C C . SER A 1 301 ? 2.219 -12.946 -12.876 1.00 38.91 301 SER A C 1
ATOM 2348 O O . SER A 1 301 ? 1.079 -13.399 -12.760 1.00 38.91 301 SER A O 1
ATOM 2350 N N . GLY A 1 302 ? 3.190 -13.662 -13.455 1.00 32.66 302 GLY A N 1
ATOM 2351 C CA . GLY A 1 302 ? 3.072 -15.057 -13.875 1.00 32.66 302 GLY A CA 1
ATOM 2352 C C . GLY A 1 302 ? 4.174 -15.904 -13.247 1.00 32.66 302 GLY A C 1
ATOM 2353 O O . GLY A 1 302 ? 5.310 -15.951 -13.754 1.00 32.66 302 GLY A O 1
ATOM 2354 N N . GLY A 1 303 ? 3.861 -16.564 -12.134 1.00 32.62 303 GLY A N 1
ATOM 2355 C CA . GLY A 1 303 ? 4.783 -17.411 -11.377 1.00 32.62 303 GLY A CA 1
ATOM 2356 C C . GLY A 1 303 ? 4.070 -18.346 -10.425 1.00 32.62 303 GLY A C 1
ATOM 2357 O O . GLY A 1 303 ? 3.499 -17.840 -9.446 1.00 32.62 303 GLY A O 1
#

Radius of gyration: 26.68 Å; chains: 1; bounding box: 50×52×106 Å

Sequence (303 aa):
MKPQQRIKSVVALAFALASTAVVWWACETNKVNVGPAEPSPLSTAQILGELANSSTQQEAETAITHLLEKTGVGIPVKGSKYGDYVLTDRFVSELATEHLLFRNGQDNSTWEEMFEVQKLLSQGDWIQDVDFDGAVARLREEAAAALKDPENPNNALLLAIAAKGAAIPEAIPLYDRTEPVSPIQEALFDAWANHAFGDAQALGKTTGTLKFFFVSVTSCDPSQFQVVQTQQDVQYFNKKHKKCLEKAKKEYEKRVKKCLKKKLKPLDPKFKSKCESLQDCLEDAREEVDDDIEDCHDQGSGG

Foldseek 3Di:
DDDDDDDDPDPVPVVVPVPPPPPPLPDPDPDDADDDQAAQPDALLVLLQQLLPDPDLVSQLVSVSNLCSQQCQCHNYPQHPNVLHDDDSCRSSVLSVQSNCVSVVNDQDFLQNLVVVLCLVQLAQFPPPDDSVNLQVVLQVLQQVLVVPCRRNNNSLSQSLQDDRSDRDPHRDRGDRRHGGRSSSSVSSSSVSCVVGGDPVQSDFDKDWDKAWAWAWPDLQLVRTDIDIDIDIDIHSGPQLVVLLVVLRVVLVVQLVVLPVQDADSPDPCSSVNNVSSRVSSVVSVVSSVVSNVVSSVVSNPD